Protein AF-A0A4R4RN00-F1 (afdb_monomer)

Structure (mmCIF, N/CA/C/O backbone):
data_AF-A0A4R4RN00-F1
#
_entry.id   AF-A0A4R4RN00-F1
#
loop_
_atom_site.group_PDB
_atom_site.id
_atom_site.type_symbol
_atom_site.label_atom_id
_atom_site.label_alt_id
_atom_site.label_comp_id
_atom_site.label_asym_id
_atom_site.label_entity_id
_atom_site.label_seq_id
_atom_site.pdbx_PDB_ins_code
_atom_site.Cartn_x
_atom_site.Cartn_y
_atom_site.Cartn_z
_atom_site.occupancy
_atom_site.B_iso_or_equiv
_atom_site.auth_seq_id
_atom_site.auth_comp_id
_atom_site.auth_asym_id
_atom_site.auth_atom_id
_atom_site.pdbx_PDB_model_num
ATOM 1 N N . MET A 1 1 ? -9.197 -9.561 14.111 1.00 87.81 1 MET A N 1
ATOM 2 C CA . MET A 1 1 ? -10.165 -8.450 14.032 1.00 87.81 1 MET A CA 1
ATOM 3 C C . MET A 1 1 ? -10.873 -8.333 15.370 1.00 87.81 1 MET A C 1
ATOM 5 O O . MET A 1 1 ? -11.072 -9.362 16.019 1.00 87.81 1 MET A O 1
ATOM 9 N N . ARG A 1 2 ? -11.211 -7.112 15.790 1.00 91.81 2 ARG A N 1
ATOM 10 C CA . ARG A 1 2 ? -11.958 -6.809 17.023 1.00 91.81 2 ARG A CA 1
ATOM 11 C C . ARG A 1 2 ? -12.988 -5.715 16.763 1.00 91.81 2 ARG A C 1
ATOM 13 O O . ARG A 1 2 ? -12.758 -4.858 15.912 1.00 91.81 2 ARG A O 1
ATOM 20 N N . GLY A 1 3 ? -14.088 -5.747 17.511 1.00 91.56 3 GLY A N 1
ATOM 21 C CA . GLY A 1 3 ? -15.097 -4.689 17.497 1.00 91.56 3 GLY A CA 1
ATOM 22 C C . GLY A 1 3 ? -14.675 -3.471 18.324 1.00 91.56 3 GLY A C 1
ATOM 23 O O . GLY A 1 3 ? -13.819 -3.564 19.207 1.00 91.56 3 GLY A O 1
ATOM 24 N N . LEU A 1 4 ? -15.284 -2.313 18.050 1.00 94.00 4 LEU A N 1
ATOM 25 C CA . LEU A 1 4 ? -15.031 -1.068 18.795 1.00 94.00 4 LEU A CA 1
ATOM 26 C C . LEU A 1 4 ? -15.446 -1.146 20.277 1.00 94.00 4 LEU A C 1
ATOM 28 O O . LEU A 1 4 ? -14.953 -0.375 21.100 1.00 94.00 4 LEU A O 1
ATOM 32 N N . ASP A 1 5 ? -16.319 -2.087 20.635 1.00 93.69 5 ASP A N 1
ATOM 33 C CA . ASP A 1 5 ? -16.713 -2.399 22.013 1.00 93.69 5 ASP A CA 1
ATOM 34 C C . ASP A 1 5 ? -15.572 -3.011 22.845 1.00 93.69 5 ASP A C 1
ATOM 36 O O . ASP A 1 5 ? -15.642 -3.045 24.073 1.00 93.69 5 ASP A O 1
ATOM 40 N N . GLU A 1 6 ? -14.494 -3.459 22.199 1.00 95.75 6 GLU A N 1
ATOM 41 C CA . GLU A 1 6 ? -13.323 -4.026 22.865 1.00 95.75 6 GLU A CA 1
ATOM 42 C C . GLU A 1 6 ? -12.190 -3.015 23.112 1.00 95.75 6 GLU A C 1
ATOM 44 O O . GLU A 1 6 ? -11.174 -3.398 23.696 1.00 95.75 6 GLU A O 1
ATOM 49 N N . LEU A 1 7 ? -12.340 -1.747 22.702 1.00 95.12 7 LEU A N 1
ATOM 50 C CA . LEU A 1 7 ? -11.278 -0.731 22.792 1.00 95.12 7 LEU A CA 1
ATOM 51 C C . LEU A 1 7 ? -10.718 -0.559 24.211 1.00 95.12 7 LEU A C 1
ATOM 53 O O . LEU A 1 7 ? -9.507 -0.411 24.367 1.00 95.12 7 LEU A O 1
ATOM 57 N N . ASP A 1 8 ? -11.565 -0.675 25.235 1.00 93.94 8 ASP A N 1
ATOM 58 C CA . ASP A 1 8 ? -11.188 -0.506 26.647 1.00 93.94 8 ASP A CA 1
ATOM 59 C C . ASP A 1 8 ? -10.304 -1.656 27.182 1.00 93.94 8 ASP A C 1
ATOM 61 O O . ASP A 1 8 ? -9.822 -1.611 28.314 1.00 93.94 8 ASP A O 1
ATOM 65 N N . ARG A 1 9 ? -10.072 -2.712 26.384 1.00 94.75 9 ARG A N 1
ATOM 66 C CA . ARG A 1 9 ? -9.134 -3.803 26.721 1.00 94.75 9 ARG A CA 1
ATOM 67 C C . ARG A 1 9 ? -7.671 -3.416 26.523 1.00 94.75 9 ARG A C 1
ATOM 69 O O . ARG A 1 9 ? -6.792 -4.154 26.968 1.00 94.75 9 ARG A O 1
ATOM 76 N N . VAL A 1 10 ? -7.409 -2.330 25.805 1.00 97.31 10 VAL A N 1
ATOM 77 C CA . VAL A 1 10 ? -6.064 -1.815 25.556 1.00 97.31 10 VAL A CA 1
ATOM 78 C C . VAL A 1 10 ? -5.834 -0.639 26.497 1.00 97.31 10 VAL A C 1
ATOM 80 O O . VAL A 1 10 ? -6.648 0.275 26.573 1.00 97.31 10 VAL A O 1
ATOM 83 N N . ASP A 1 11 ? -4.721 -0.667 27.225 1.00 97.56 11 ASP A N 1
ATOM 84 C CA . ASP A 1 11 ? -4.296 0.462 28.054 1.00 97.56 11 ASP A CA 1
ATOM 85 C C . ASP A 1 11 ? -3.602 1.505 27.167 1.00 97.56 11 ASP A C 1
ATOM 87 O O . ASP A 1 11 ? -2.374 1.551 27.071 1.00 97.56 11 ASP A O 1
ATOM 91 N N . TRP A 1 12 ? -4.412 2.281 26.443 1.00 98.38 12 TRP A N 1
ATOM 92 C CA . TRP A 1 12 ? -3.955 3.241 25.435 1.00 98.38 12 TRP A CA 1
ATOM 93 C C . TRP A 1 12 ? -3.005 4.300 25.996 1.00 98.38 12 TRP A C 1
ATOM 95 O O . TRP A 1 12 ? -2.071 4.689 25.307 1.00 98.38 12 TRP A O 1
ATOM 105 N N . GLN A 1 13 ? -3.161 4.669 27.272 1.00 97.44 13 GLN A N 1
ATOM 106 C CA . GLN A 1 13 ? -2.292 5.641 27.947 1.00 97.44 13 GLN A CA 1
ATOM 107 C C . GLN A 1 13 ? -0.858 5.155 28.171 1.00 97.44 13 GLN A C 1
ATOM 109 O O . GLN A 1 13 ? 0.019 5.920 28.571 1.00 97.44 13 GLN A O 1
ATOM 114 N N . ARG A 1 14 ? -0.610 3.859 27.963 1.00 97.75 14 ARG A N 1
ATOM 115 C CA . ARG A 1 14 ? 0.729 3.263 28.009 1.00 97.75 14 ARG A CA 1
ATOM 116 C C . ARG A 1 14 ? 1.362 3.105 26.630 1.00 97.75 14 ARG A C 1
ATOM 118 O O . ARG A 1 14 ? 2.473 2.580 26.557 1.00 97.75 14 ARG A O 1
ATOM 125 N N . LEU A 1 15 ? 0.640 3.465 25.575 1.00 98.44 15 LEU A N 1
ATOM 126 C CA . LEU A 1 15 ? 1.111 3.447 24.201 1.00 98.44 15 LEU A CA 1
ATOM 127 C C . LEU A 1 15 ? 1.371 4.881 23.752 1.00 98.44 15 LEU A C 1
ATOM 129 O O . LEU A 1 15 ? 0.764 5.821 24.256 1.00 98.44 15 LEU A O 1
ATOM 133 N N . ASP A 1 16 ? 2.248 5.014 22.771 1.00 98.19 16 ASP A N 1
ATOM 134 C CA . ASP A 1 16 ? 2.625 6.289 22.181 1.00 98.19 16 ASP A CA 1
ATOM 135 C C . ASP A 1 16 ? 2.166 6.345 20.721 1.00 98.19 16 ASP A C 1
ATOM 137 O O . ASP A 1 16 ? 2.106 5.324 20.023 1.00 98.19 16 ASP A O 1
ATOM 141 N N . HIS A 1 17 ? 1.892 7.558 20.257 1.00 97.75 17 HIS A N 1
ATOM 142 C CA . HIS A 1 17 ? 1.767 7.929 18.853 1.00 97.75 17 HIS A CA 1
ATOM 143 C C . HIS A 1 17 ? 2.613 9.190 18.580 1.00 97.75 17 HIS A C 1
ATOM 145 O O . HIS A 1 17 ? 3.358 9.660 19.440 1.00 97.75 17 HIS A O 1
ATOM 151 N N . ALA A 1 18 ? 2.504 9.784 17.389 1.00 97.50 18 ALA A N 1
ATOM 152 C CA . ALA A 1 18 ? 3.355 10.900 16.960 1.00 97.50 18 ALA A CA 1
ATOM 153 C C . ALA A 1 18 ? 3.371 12.158 17.855 1.00 97.50 18 ALA A C 1
ATOM 155 O O . ALA A 1 18 ? 4.302 12.959 17.754 1.00 97.50 18 ALA A O 1
ATOM 156 N N . TYR A 1 19 ? 2.359 12.357 18.703 1.00 97.31 19 TYR A N 1
ATOM 157 C CA . TYR A 1 19 ? 2.180 13.577 19.495 1.00 97.31 19 TYR A CA 1
ATOM 158 C C . TYR A 1 19 ? 2.148 13.325 21.009 1.00 97.31 19 TYR A C 1
ATOM 160 O O . TYR A 1 19 ? 1.925 14.269 21.766 1.00 97.31 19 TYR A O 1
ATOM 168 N N . GLY A 1 20 ? 2.425 12.097 21.461 1.00 96.69 20 GLY A N 1
ATOM 169 C CA . GLY A 1 20 ? 2.438 11.735 22.878 1.00 96.69 20 GLY A CA 1
ATOM 170 C C . GLY A 1 20 ? 1.721 10.418 23.153 1.00 96.69 20 GLY A C 1
ATOM 171 O O . GLY A 1 20 ? 1.792 9.498 22.341 1.00 96.69 20 GLY A O 1
ATOM 172 N N . ASP A 1 21 ? 1.056 10.347 24.307 1.00 97.50 21 ASP A N 1
ATOM 173 C CA . ASP A 1 21 ? 0.281 9.177 24.729 1.00 97.50 21 ASP A CA 1
ATOM 174 C C . ASP A 1 21 ? -0.968 8.986 23.858 1.00 97.50 21 ASP A C 1
ATOM 176 O O . ASP A 1 21 ? -1.563 9.963 23.412 1.00 97.50 21 ASP A O 1
ATOM 180 N N . ALA A 1 22 ? -1.373 7.733 23.649 1.00 98.25 22 ALA A N 1
ATOM 181 C CA . ALA A 1 22 ? -2.435 7.365 22.719 1.00 98.25 22 ALA A CA 1
ATOM 182 C C . ALA A 1 22 ? -3.856 7.281 23.295 1.00 98.25 22 ALA A C 1
ATOM 184 O O . ALA A 1 22 ? -4.721 6.616 22.719 1.00 98.25 22 ALA A O 1
ATOM 185 N N . GLY A 1 23 ? -4.122 7.927 24.427 1.00 97.75 23 GLY A N 1
ATOM 186 C CA . GLY A 1 23 ? -5.419 7.929 25.101 1.00 97.75 23 GLY A CA 1
ATOM 187 C C . GLY A 1 23 ? -6.578 8.521 24.287 1.00 97.75 23 GLY A C 1
ATOM 188 O O . GLY A 1 23 ? -7.732 8.248 24.613 1.00 97.75 23 GLY A O 1
ATOM 189 N N . ASP A 1 24 ? -6.290 9.286 23.236 1.00 97.38 24 ASP A N 1
ATOM 190 C CA . ASP A 1 24 ? -7.242 9.875 22.286 1.00 97.38 24 ASP A CA 1
ATOM 191 C C . ASP A 1 24 ? -7.601 8.947 21.103 1.00 97.38 24 ASP A C 1
ATOM 193 O O . ASP A 1 24 ? -8.691 9.053 20.533 1.00 97.38 24 ASP A O 1
ATOM 197 N N . VAL A 1 25 ? -6.743 7.974 20.771 1.00 98.00 25 VAL A N 1
ATOM 198 C CA . VAL A 1 25 ? -6.930 7.029 19.653 1.00 98.00 25 VAL A CA 1
ATOM 199 C C . VAL A 1 25 ? -8.285 6.300 19.675 1.00 98.00 25 VAL A C 1
ATOM 201 O O . VAL A 1 25 ? -8.889 6.162 18.607 1.00 98.00 25 VAL A O 1
ATOM 204 N N . PRO A 1 26 ? -8.827 5.842 20.824 1.00 97.94 26 PRO A N 1
ATOM 205 C CA . PRO A 1 26 ? -10.155 5.228 20.868 1.00 97.94 26 PRO A CA 1
ATOM 206 C C . PRO A 1 26 ? -11.273 6.118 20.317 1.00 97.94 26 PRO A C 1
ATOM 208 O O . PRO A 1 26 ? -12.170 5.621 19.633 1.00 97.94 26 PRO A O 1
ATOM 211 N N . ASP A 1 27 ? -11.232 7.419 20.600 1.00 96.69 27 ASP A N 1
ATOM 212 C CA . ASP A 1 27 ? -12.265 8.361 20.167 1.00 96.69 27 ASP A CA 1
ATOM 213 C C . ASP A 1 27 ? -12.113 8.714 18.685 1.00 96.69 27 ASP A C 1
ATOM 215 O O . ASP A 1 27 ? -13.117 8.796 17.969 1.00 96.69 27 ASP A O 1
ATOM 219 N N . LEU A 1 28 ? -10.872 8.790 18.196 1.00 96.88 28 LEU A N 1
ATOM 220 C CA . LEU A 1 28 ? -10.579 8.899 16.767 1.00 96.88 28 LEU A CA 1
ATOM 221 C C . LEU A 1 28 ? -11.092 7.674 15.992 1.00 96.88 28 LEU A C 1
ATOM 223 O O . LEU A 1 28 ? -11.771 7.826 14.978 1.00 96.88 28 LEU A O 1
ATOM 227 N N . LEU A 1 29 ? -10.865 6.454 16.499 1.00 96.75 29 LEU A N 1
ATOM 228 C CA . LEU A 1 29 ? -11.365 5.216 15.882 1.00 96.75 29 LEU A CA 1
ATOM 229 C C . LEU A 1 29 ? -12.899 5.166 15.822 1.00 96.75 29 LEU A C 1
ATOM 231 O O . LEU A 1 29 ? -13.463 4.706 14.830 1.00 96.75 29 LEU A O 1
ATOM 235 N N . ARG A 1 30 ? -13.590 5.654 16.859 1.00 95.38 30 ARG A N 1
ATOM 236 C CA . ARG A 1 30 ? -15.063 5.760 16.868 1.00 95.38 30 ARG A CA 1
ATOM 237 C C . ARG A 1 30 ? -15.583 6.816 15.889 1.00 95.38 30 ARG A C 1
ATOM 239 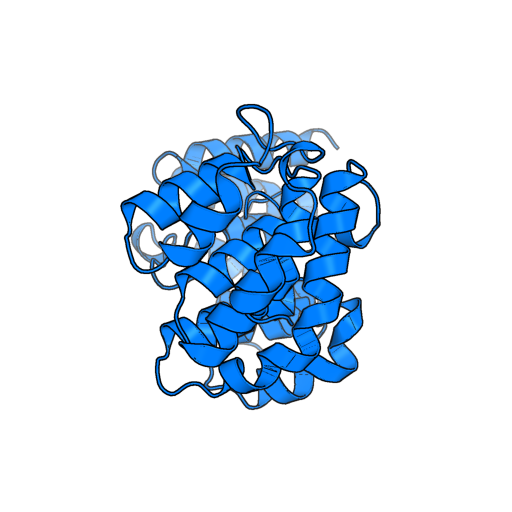O O . ARG A 1 30 ? -16.713 6.702 15.414 1.00 95.38 30 ARG A O 1
ATOM 246 N N . SER A 1 31 ? -14.761 7.813 15.575 1.00 94.75 31 SER A N 1
ATOM 247 C CA . SER A 1 31 ? -15.117 8.957 14.732 1.00 94.75 31 SER A CA 1
ATOM 248 C C . SER A 1 31 ? -14.640 8.821 13.285 1.00 94.75 31 SER A C 1
ATOM 250 O O . SER A 1 31 ? -14.762 9.768 12.527 1.00 94.75 31 SER A O 1
ATOM 252 N N . LEU A 1 32 ? -14.171 7.641 12.860 1.00 90.44 32 LEU A N 1
ATOM 253 C CA . LEU A 1 32 ? -13.600 7.387 11.524 1.00 90.44 32 LEU A CA 1
ATOM 254 C C . LEU A 1 32 ? -14.515 7.670 10.314 1.00 90.44 32 LEU A C 1
ATOM 256 O O . LEU A 1 32 ? -14.056 7.613 9.178 1.00 90.44 32 LEU A O 1
ATOM 260 N N . HIS A 1 33 ? -15.793 7.963 10.545 1.00 85.56 33 HIS A N 1
ATOM 261 C CA . HIS A 1 33 ? -16.724 8.437 9.520 1.00 85.56 33 HIS A CA 1
ATOM 262 C C . HIS A 1 33 ? -16.547 9.934 9.195 1.00 85.56 33 HIS A C 1
ATOM 264 O O . HIS A 1 33 ? -17.086 10.408 8.197 1.00 85.56 33 HIS A O 1
ATOM 270 N N . ASP A 1 34 ? -15.833 10.677 10.044 1.00 89.81 34 ASP A N 1
ATOM 271 C CA . ASP A 1 34 ? -15.468 12.079 9.862 1.00 89.81 34 ASP A CA 1
ATOM 272 C C . ASP A 1 34 ? -14.095 12.176 9.170 1.00 89.81 34 ASP A C 1
ATOM 274 O O . ASP A 1 34 ? -13.121 11.552 9.600 1.00 89.81 34 ASP A O 1
ATOM 278 N N . GLU A 1 35 ? -14.012 12.953 8.086 1.00 88.31 35 GLU A N 1
ATOM 279 C CA . GLU A 1 35 ? -12.772 13.144 7.323 1.00 88.31 35 GLU A CA 1
ATOM 280 C C . GLU A 1 35 ? -11.655 13.774 8.169 1.00 88.31 35 GLU A C 1
ATOM 282 O O . GLU A 1 35 ? -10.490 13.389 8.022 1.00 88.31 35 GLU A O 1
ATOM 287 N N . ASP A 1 36 ? -11.995 14.684 9.088 1.00 91.94 36 ASP A N 1
ATOM 288 C CA . ASP A 1 36 ? -11.016 15.317 9.974 1.00 91.94 36 ASP A CA 1
ATOM 289 C C . ASP A 1 36 ? -10.428 14.280 10.944 1.00 91.94 36 ASP A C 1
ATOM 291 O O . ASP A 1 36 ? -9.209 14.219 11.131 1.00 91.94 36 ASP A O 1
ATOM 295 N N . ALA A 1 37 ? -11.270 13.384 11.477 1.00 93.56 37 ALA A N 1
ATOM 296 C CA . ALA A 1 37 ? -10.832 12.302 12.359 1.00 93.56 37 ALA A CA 1
ATOM 297 C C . ALA A 1 37 ? -9.953 11.273 11.630 1.00 93.56 37 ALA A C 1
ATOM 299 O O . ALA A 1 37 ? -8.987 10.767 12.205 1.00 93.56 37 ALA A O 1
ATOM 300 N N . VAL A 1 38 ? -10.239 10.978 10.354 1.00 93.38 38 VAL A N 1
ATOM 301 C CA . VAL A 1 38 ? -9.362 10.142 9.514 1.00 93.38 38 VAL A CA 1
ATOM 302 C C . VAL A 1 38 ? -7.981 10.785 9.392 1.00 93.38 38 VAL A C 1
ATOM 304 O O . VAL A 1 38 ? -6.971 10.108 9.598 1.00 93.38 38 VAL A O 1
ATOM 307 N N . GLY A 1 39 ? -7.927 12.079 9.068 1.00 93.25 39 GLY A N 1
ATOM 308 C CA . GLY A 1 39 ? -6.672 12.814 8.922 1.00 93.25 39 GLY A CA 1
ATOM 309 C C . GLY A 1 39 ? -5.853 12.844 10.213 1.00 93.25 39 GLY A C 1
ATOM 310 O O . GLY A 1 39 ? -4.651 12.571 10.187 1.00 93.25 39 GLY A O 1
ATOM 311 N N . GLU A 1 40 ? -6.505 13.114 11.343 1.00 96.31 40 GLU A N 1
ATOM 312 C CA . GLU A 1 40 ? -5.878 13.131 12.667 1.00 96.31 40 GLU A CA 1
ATOM 313 C C . GLU A 1 40 ? -5.357 11.747 13.071 1.00 96.31 40 GLU A C 1
ATOM 315 O O . GLU A 1 40 ? -4.205 11.620 13.490 1.00 96.31 40 GLU A O 1
ATOM 320 N N . LEU A 1 41 ? -6.141 10.689 12.848 1.00 96.94 41 LEU A N 1
ATOM 321 C CA . LEU A 1 41 ? -5.726 9.324 13.162 1.00 96.94 41 LEU A CA 1
ATOM 322 C C . LEU A 1 41 ? -4.532 8.870 12.314 1.00 96.94 41 LEU A C 1
ATOM 324 O O . LEU A 1 41 ? -3.607 8.246 12.838 1.00 96.94 41 LEU A O 1
ATOM 328 N N . VAL A 1 42 ? -4.527 9.192 11.016 1.00 94.75 42 VAL A N 1
ATOM 329 C CA . VAL A 1 42 ? -3.375 8.935 10.137 1.00 94.75 42 VAL A CA 1
ATOM 330 C C . VAL A 1 42 ? -2.149 9.673 10.670 1.00 94.75 42 VAL A C 1
ATOM 332 O O . VAL A 1 42 ? -1.093 9.064 10.833 1.00 94.75 42 VAL A O 1
ATOM 335 N N . ALA A 1 43 ? -2.288 10.962 10.991 1.00 95.44 43 ALA A N 1
ATOM 336 C CA . ALA A 1 43 ? -1.189 11.782 11.483 1.00 95.44 43 ALA A CA 1
ATOM 337 C C . ALA A 1 43 ? -0.644 11.303 12.838 1.00 95.44 43 ALA A C 1
ATOM 339 O O . ALA A 1 43 ? 0.560 11.404 13.070 1.00 95.44 43 ALA A O 1
ATOM 340 N N . ALA A 1 44 ? -1.503 10.762 13.705 1.00 97.56 44 ALA A N 1
ATOM 341 C CA . ALA A 1 44 ? -1.116 10.180 14.981 1.00 97.56 44 ALA A CA 1
ATOM 342 C C . ALA A 1 44 ? -0.389 8.837 14.790 1.00 97.56 44 ALA A C 1
ATOM 344 O O . ALA A 1 44 ? 0.734 8.670 15.270 1.00 97.56 44 ALA A O 1
ATOM 345 N N . LEU A 1 45 ? -1.004 7.885 14.079 1.00 97.69 45 LEU A N 1
ATOM 346 C CA . LEU A 1 45 ? -0.532 6.497 14.004 1.00 97.69 45 LEU A CA 1
ATOM 347 C C . LEU A 1 45 ? 0.531 6.241 12.927 1.00 97.69 45 LEU A C 1
ATOM 349 O O . LEU A 1 45 ? 1.210 5.214 12.988 1.00 97.69 45 LEU A O 1
ATOM 353 N N . CYS A 1 46 ? 0.666 7.117 11.933 1.00 96.19 46 CYS A N 1
ATOM 354 C CA . CYS A 1 46 ? 1.654 6.995 10.865 1.00 96.19 46 CYS A CA 1
ATOM 355 C C . CYS A 1 46 ? 2.156 8.375 10.416 1.00 96.19 46 CYS A C 1
ATOM 357 O O . CYS A 1 46 ? 1.746 8.910 9.384 1.00 96.19 46 CYS A O 1
ATOM 359 N N . HIS A 1 47 ? 3.062 8.969 11.191 1.00 93.69 47 HIS A N 1
ATOM 360 C CA . HIS A 1 47 ? 3.571 10.308 10.904 1.00 93.69 47 HIS A CA 1
ATOM 361 C C . HIS A 1 47 ? 4.816 10.255 10.021 1.00 93.69 47 HIS A C 1
ATOM 363 O O . HIS A 1 47 ? 5.875 9.838 10.488 1.00 93.69 47 HIS A O 1
ATOM 369 N N . GLN A 1 48 ? 4.706 10.709 8.767 1.00 90.06 48 GLN A N 1
ATOM 370 C CA . GLN A 1 48 ? 5.824 10.715 7.802 1.00 90.06 48 GLN A CA 1
ATOM 371 C C . GLN A 1 48 ? 6.469 9.326 7.691 1.00 90.06 48 GLN A C 1
ATOM 373 O O . GLN A 1 48 ? 7.670 9.141 7.901 1.00 90.06 48 GLN A O 1
ATOM 378 N N . GLY A 1 49 ? 5.608 8.326 7.517 1.00 90.31 49 GLY A N 1
ATOM 379 C CA . GLY A 1 49 ? 5.984 6.928 7.476 1.00 90.31 49 GLY A CA 1
ATOM 380 C C . GLY A 1 49 ? 6.447 6.325 8.798 1.00 90.31 49 GLY A C 1
ATOM 381 O O . GLY A 1 49 ? 6.708 5.133 8.798 1.00 90.31 49 GLY A O 1
ATOM 382 N N . VAL A 1 50 ? 6.554 7.056 9.917 1.00 93.50 50 VAL A N 1
ATOM 383 C CA . VAL A 1 50 ? 6.937 6.510 11.237 1.00 93.50 50 VAL A CA 1
ATOM 384 C C . VAL A 1 50 ? 5.730 5.888 11.934 1.00 93.50 50 VAL A C 1
ATOM 386 O O . VAL A 1 50 ? 4.657 6.477 11.972 1.00 93.50 50 VAL A O 1
ATOM 389 N N . ARG A 1 51 ? 5.920 4.683 12.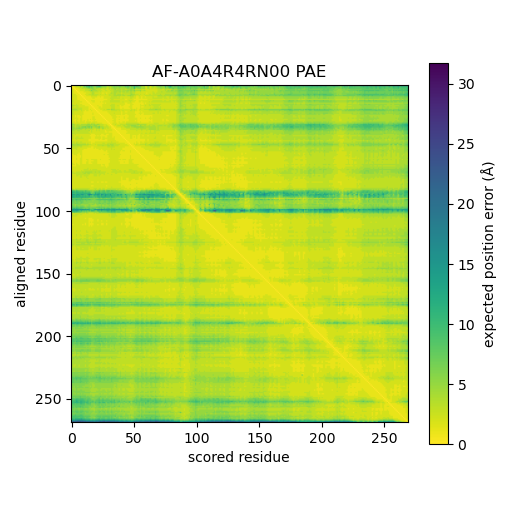480 1.00 96.31 51 ARG A N 1
ATOM 390 C CA . ARG A 1 51 ? 4.915 3.899 13.204 1.00 96.31 51 ARG A CA 1
ATOM 391 C C . ARG A 1 51 ? 5.305 3.888 14.677 1.00 96.31 51 ARG A C 1
ATOM 393 O O . ARG A 1 51 ? 6.481 4.043 14.996 1.00 96.31 51 ARG A O 1
ATOM 400 N N . PHE A 1 52 ? 4.322 3.693 15.538 1.00 97.44 52 PHE A N 1
ATOM 401 C CA . PHE A 1 52 ? 4.449 3.776 16.985 1.00 97.44 52 PHE A CA 1
ATOM 402 C C . PHE A 1 52 ? 3.767 2.575 17.646 1.00 97.44 52 PHE A C 1
ATOM 404 O O . PHE A 1 52 ? 3.029 1.823 17.002 1.00 97.44 52 PHE A O 1
ATOM 411 N N . SER A 1 53 ? 3.962 2.401 18.948 1.00 98.06 53 SER A N 1
ATOM 412 C CA . SER A 1 53 ? 3.332 1.308 19.695 1.00 98.06 53 SER A CA 1
ATOM 413 C C . SER A 1 53 ? 1.794 1.296 19.584 1.00 98.06 53 SER A C 1
ATOM 415 O O . SER A 1 53 ? 1.193 0.218 19.512 1.00 98.06 53 SER A O 1
ATOM 417 N N . ALA A 1 54 ? 1.143 2.462 19.463 1.00 98.44 54 ALA A N 1
ATOM 418 C CA . ALA A 1 54 ? -0.296 2.557 19.205 1.00 98.44 54 ALA A CA 1
ATOM 419 C C . ALA A 1 54 ? -0.711 2.063 17.804 1.00 98.44 54 ALA A C 1
ATOM 421 O O . ALA A 1 54 ? -1.827 1.564 17.637 1.00 98.44 54 ALA A O 1
ATOM 422 N N . SER A 1 55 ? 0.179 2.134 16.807 1.00 98.44 55 SER A N 1
ATOM 423 C CA . SER A 1 55 ? -0.086 1.705 15.426 1.00 98.44 55 SER A CA 1
ATOM 424 C C . SER A 1 55 ? -0.485 0.233 15.380 1.00 98.44 55 SER A C 1
ATOM 426 O O . SER A 1 55 ? -1.551 -0.108 14.875 1.00 98.44 55 SER A O 1
ATOM 428 N N . ALA A 1 56 ? 0.324 -0.647 15.976 1.00 98.31 56 ALA A N 1
ATOM 429 C CA . ALA A 1 56 ? 0.030 -2.078 16.030 1.00 98.31 56 ALA A CA 1
ATOM 430 C C . ALA A 1 56 ? -1.254 -2.382 16.824 1.00 98.31 56 ALA A C 1
ATOM 432 O O . ALA A 1 56 ? -2.013 -3.281 16.456 1.00 98.31 56 ALA A O 1
ATOM 433 N N . ALA A 1 57 ? -1.518 -1.626 17.894 1.00 98.50 57 ALA A N 1
ATOM 434 C CA . ALA A 1 57 ? -2.700 -1.809 18.733 1.00 98.50 57 ALA A CA 1
ATOM 435 C C . ALA A 1 57 ? -4.014 -1.429 18.025 1.00 98.50 57 ALA A C 1
ATOM 437 O O . ALA A 1 57 ? -5.047 -2.045 18.297 1.00 98.50 57 ALA A O 1
ATOM 438 N N . ALA A 1 58 ? -3.984 -0.461 17.103 1.00 98.56 58 ALA A N 1
ATOM 439 C CA . ALA A 1 58 ? -5.157 -0.012 16.350 1.00 98.56 58 ALA A CA 1
ATOM 440 C C . ALA A 1 58 ? -5.589 -0.988 15.240 1.00 98.56 58 ALA A C 1
ATOM 442 O O . ALA A 1 58 ? -6.768 -1.041 14.881 1.00 98.56 58 ALA A O 1
ATOM 443 N N . VAL A 1 59 ? -4.660 -1.794 14.716 1.00 98.75 59 VAL A N 1
ATOM 444 C CA . VAL A 1 59 ? -4.881 -2.659 13.545 1.00 98.75 59 VAL A CA 1
ATOM 445 C C . VAL A 1 59 ? -6.108 -3.578 13.656 1.00 98.75 59 VAL A C 1
ATOM 447 O O . VAL A 1 59 ? -6.907 -3.582 12.717 1.00 98.75 59 VAL A O 1
ATOM 450 N N . PRO A 1 60 ? -6.328 -4.340 14.750 1.00 98.50 60 PRO A N 1
ATOM 451 C CA . PRO A 1 60 ? -7.465 -5.257 14.814 1.00 98.50 60 PRO A CA 1
ATOM 452 C C . PRO A 1 60 ? -8.822 -4.550 14.720 1.00 98.50 60 PRO A C 1
ATOM 454 O O . PRO A 1 60 ? -9.774 -5.155 14.224 1.00 98.50 60 PRO A O 1
ATOM 457 N N . TYR A 1 61 ? -8.900 -3.299 15.187 1.00 98.44 61 TYR A N 1
ATOM 458 C CA . TYR A 1 61 ? -10.105 -2.468 15.143 1.00 98.44 61 TYR A CA 1
ATOM 459 C C . TYR A 1 61 ? -10.310 -1.873 13.752 1.00 98.44 61 TYR A C 1
ATOM 461 O O . TYR A 1 61 ? -11.399 -1.989 13.204 1.00 98.44 61 TYR A O 1
ATOM 469 N N . LEU A 1 62 ? -9.253 -1.338 13.131 1.00 98.25 62 LEU A N 1
ATOM 470 C CA . LEU A 1 62 ? -9.299 -0.864 11.743 1.00 98.25 62 LEU A CA 1
ATOM 471 C C . LEU A 1 62 ? -9.716 -1.975 10.772 1.00 98.25 62 LEU A C 1
ATOM 473 O O . LEU A 1 62 ? -10.530 -1.740 9.885 1.00 98.25 62 LEU A O 1
ATOM 477 N N . ALA A 1 63 ? -9.209 -3.196 10.969 1.00 98.50 63 ALA A N 1
ATOM 478 C CA . ALA A 1 63 ? -9.617 -4.361 10.189 1.00 98.50 63 ALA A CA 1
ATOM 479 C C . ALA A 1 63 ? -11.090 -4.735 10.413 1.00 98.50 63 ALA A C 1
ATOM 481 O O . ALA A 1 63 ? -11.764 -5.115 9.458 1.00 98.50 63 ALA A O 1
ATOM 482 N N . GLY A 1 64 ? -11.590 -4.611 11.648 1.00 97.88 64 GLY A N 1
ATOM 483 C CA . GLY A 1 64 ? -13.011 -4.790 11.961 1.00 97.88 64 GLY A CA 1
ATOM 484 C C . GLY A 1 64 ? -13.885 -3.771 11.229 1.00 97.88 64 GLY A C 1
ATOM 485 O O . GLY A 1 64 ? -14.778 -4.161 10.484 1.00 97.88 64 GLY A O 1
ATOM 486 N N . ILE A 1 65 ? -13.555 -2.481 11.344 1.00 96.94 65 ILE A N 1
ATOM 487 C CA . ILE A 1 65 ? -14.277 -1.391 10.670 1.00 96.94 65 ILE A CA 1
ATOM 488 C C . ILE A 1 65 ? -14.261 -1.591 9.151 1.00 96.94 65 ILE A C 1
ATOM 490 O O . ILE A 1 65 ? -15.311 -1.546 8.524 1.00 96.94 65 ILE A O 1
ATOM 494 N N . ALA A 1 66 ? -13.093 -1.871 8.562 1.00 97.06 66 ALA A N 1
ATOM 495 C CA . ALA A 1 66 ? -12.957 -2.109 7.126 1.00 97.06 66 ALA A CA 1
ATOM 496 C C . ALA A 1 66 ? -13.881 -3.228 6.624 1.00 97.06 66 ALA A C 1
ATOM 498 O O . ALA A 1 66 ? -14.455 -3.119 5.541 1.00 97.06 66 ALA A O 1
ATOM 499 N N . LEU A 1 67 ? -14.009 -4.312 7.395 1.00 96.50 67 LEU A N 1
ATOM 500 C CA . LEU A 1 67 ? -14.856 -5.440 7.030 1.00 96.50 67 LEU A CA 1
ATOM 501 C C . LEU A 1 67 ? -16.346 -5.117 7.194 1.00 96.50 67 LEU A C 1
ATOM 503 O O . LEU A 1 67 ? -17.145 -5.520 6.349 1.00 96.50 67 LEU A O 1
ATOM 507 N N . ASP A 1 68 ? -16.703 -4.394 8.255 1.00 96.12 68 ASP A N 1
ATOM 508 C CA . ASP A 1 68 ? -18.089 -4.054 8.575 1.00 96.12 68 ASP A CA 1
ATOM 509 C C . ASP A 1 68 ? -18.658 -2.984 7.632 1.00 96.12 68 ASP A C 1
ATOM 511 O O . ASP A 1 68 ? -19.820 -3.074 7.226 1.00 96.12 68 ASP A O 1
ATOM 515 N N . THR A 1 69 ? -17.856 -1.978 7.269 1.00 95.31 69 THR A N 1
ATOM 516 C CA . THR A 1 69 ? -18.308 -0.839 6.454 1.00 95.31 69 THR A CA 1
ATOM 517 C C . THR A 1 69 ? -17.966 -0.984 4.975 1.00 95.31 69 THR A C 1
ATOM 519 O O . THR A 1 69 ? -18.667 -0.433 4.127 1.00 95.31 69 THR A O 1
ATOM 522 N N . GLY A 1 70 ? -16.900 -1.720 4.641 1.00 95.38 70 GLY A N 1
ATOM 523 C CA . GLY A 1 70 ? -16.360 -1.773 3.282 1.00 95.38 70 GLY A CA 1
ATOM 524 C C . GLY A 1 70 ? -15.741 -0.449 2.823 1.00 95.38 70 GLY A C 1
ATOM 525 O O . GLY A 1 70 ? -15.554 -0.249 1.623 1.00 95.38 70 GLY A O 1
ATOM 526 N N . GLU A 1 71 ? -15.445 0.476 3.738 1.00 95.31 71 GLU A N 1
ATOM 527 C CA . GLU A 1 71 ? -14.928 1.801 3.398 1.00 95.31 71 GLU A CA 1
ATOM 528 C C . GLU A 1 71 ? -13.417 1.799 3.122 1.00 95.31 71 GLU A C 1
ATOM 530 O O . GLU A 1 71 ? -12.636 1.016 3.666 1.00 95.31 71 GLU A O 1
ATOM 535 N N . VAL A 1 72 ? -12.993 2.731 2.266 1.00 95.69 72 VAL A N 1
ATOM 536 C CA . VAL A 1 72 ? -11.596 2.888 1.841 1.00 95.69 72 VAL A CA 1
ATOM 537 C C . VAL A 1 72 ? -10.668 3.415 2.949 1.00 95.69 72 VAL A C 1
ATOM 539 O O . VAL A 1 72 ? -9.564 2.879 3.052 1.00 95.69 72 VAL A O 1
ATOM 542 N N . PRO A 1 73 ? -11.030 4.416 3.783 1.00 95.31 73 PRO A N 1
ATOM 543 C CA . PRO A 1 73 ? -10.088 4.994 4.745 1.00 95.31 73 PRO A CA 1
ATOM 544 C C . PRO A 1 73 ? -9.495 3.991 5.751 1.00 95.31 73 PRO A C 1
ATOM 546 O O . PRO A 1 73 ? -8.270 3.980 5.891 1.00 95.31 73 PRO A O 1
ATOM 549 N N . PRO A 1 74 ? -10.273 3.082 6.378 1.00 96.69 74 PRO A N 1
ATOM 550 C CA . PRO A 1 74 ? -9.705 2.048 7.246 1.00 96.69 74 PRO A CA 1
ATOM 551 C C . PRO A 1 74 ? -8.729 1.113 6.512 1.00 96.69 74 PRO A C 1
ATOM 553 O O . PRO A 1 74 ? -7.671 0.783 7.047 1.00 96.69 74 PRO A O 1
ATOM 556 N N . LEU A 1 75 ? -9.039 0.721 5.267 1.00 96.88 75 LEU A N 1
ATOM 557 C CA . LEU A 1 75 ? -8.157 -0.118 4.445 1.00 96.88 75 LEU A CA 1
ATOM 558 C C . LEU A 1 75 ? -6.861 0.596 4.048 1.00 96.88 75 LEU A C 1
ATOM 560 O O . LEU A 1 75 ? -5.787 -0.004 4.102 1.00 96.88 75 LEU A O 1
ATOM 564 N N . MET A 1 76 ? -6.957 1.867 3.654 1.00 95.75 76 MET A N 1
ATOM 565 C CA . MET A 1 76 ? -5.793 2.693 3.329 1.00 95.75 76 MET A CA 1
ATOM 566 C C . MET A 1 76 ? -4.890 2.861 4.549 1.00 95.75 76 MET A C 1
ATOM 568 O O . MET A 1 76 ? -3.683 2.648 4.447 1.00 95.75 76 MET A O 1
ATOM 572 N N . LEU A 1 77 ? -5.473 3.166 5.713 1.00 96.81 77 LEU A N 1
ATOM 573 C CA . LEU A 1 77 ? -4.718 3.311 6.951 1.00 96.81 77 LEU A CA 1
ATOM 574 C C . LEU A 1 77 ? -4.027 2.000 7.339 1.00 96.81 77 LEU A C 1
ATOM 576 O O . LEU A 1 77 ? -2.844 2.035 7.647 1.00 96.81 77 LEU A O 1
ATOM 580 N N . LEU A 1 78 ? -4.686 0.839 7.236 1.00 98.25 78 LEU A N 1
ATOM 581 C CA . LEU A 1 78 ? -4.020 -0.458 7.439 1.00 98.25 78 LEU A CA 1
ATOM 582 C C . LEU A 1 78 ? -2.779 -0.627 6.555 1.00 98.25 78 LEU A C 1
ATOM 584 O O . LEU A 1 78 ? -1.772 -1.160 7.014 1.00 98.25 78 LEU A O 1
ATOM 588 N N . GLY A 1 79 ? -2.829 -0.158 5.308 1.00 96.75 79 GLY A N 1
ATOM 589 C CA . GLY A 1 79 ? -1.662 -0.171 4.434 1.00 96.75 79 GLY A CA 1
ATOM 590 C C . GLY A 1 79 ? -0.555 0.751 4.934 1.00 96.75 79 GLY A C 1
ATOM 591 O O . GLY A 1 79 ? 0.575 0.293 5.066 1.00 96.75 79 GLY A O 1
ATOM 592 N N . PHE A 1 80 ? -0.870 1.989 5.321 1.00 96.00 80 PHE A N 1
ATOM 593 C CA . PHE A 1 80 ? 0.121 2.901 5.910 1.00 96.00 80 PHE A CA 1
ATOM 594 C C . PHE A 1 80 ? 0.724 2.364 7.213 1.00 96.00 80 PHE A C 1
ATOM 596 O O . PHE A 1 80 ? 1.925 2.472 7.435 1.00 96.00 80 PHE A O 1
ATOM 603 N N . LEU A 1 81 ? -0.063 1.694 8.058 1.00 97.19 81 LEU A N 1
ATOM 604 C CA . LEU A 1 81 ? 0.477 1.031 9.247 1.00 97.19 81 LEU A CA 1
ATOM 605 C C . LEU A 1 81 ? 1.405 -0.137 8.882 1.00 97.19 81 LEU A C 1
ATOM 607 O O . LEU A 1 81 ? 2.342 -0.421 9.624 1.00 97.19 81 LEU A O 1
ATOM 611 N N . ALA A 1 82 ? 1.174 -0.802 7.747 1.00 96.06 82 ALA A N 1
ATOM 612 C CA . ALA A 1 82 ? 2.023 -1.891 7.285 1.00 96.06 82 ALA A CA 1
ATOM 613 C C . ALA A 1 82 ? 3.345 -1.406 6.675 1.00 96.06 82 ALA A C 1
ATOM 615 O O . ALA A 1 82 ? 4.388 -1.972 6.992 1.00 96.06 82 ALA A O 1
ATOM 616 N N . ILE A 1 83 ? 3.309 -0.399 5.798 1.00 93.75 83 ILE A N 1
ATOM 617 C CA . ILE A 1 83 ? 4.469 -0.012 4.972 1.00 93.75 83 ILE A CA 1
ATOM 618 C C . ILE A 1 83 ? 5.037 1.375 5.294 1.00 93.75 83 ILE A C 1
ATOM 620 O O . ILE A 1 83 ? 6.058 1.758 4.735 1.00 93.75 83 ILE A O 1
ATOM 624 N N . GLY A 1 84 ? 4.395 2.133 6.186 1.00 91.94 84 GLY A N 1
ATOM 625 C CA . GLY A 1 84 ? 4.688 3.551 6.375 1.00 91.94 84 GLY A CA 1
ATOM 626 C C . GLY A 1 84 ? 4.189 4.382 5.193 1.00 91.94 84 GLY A C 1
ATOM 627 O O . GLY A 1 84 ? 3.046 4.240 4.757 1.00 91.94 84 GLY A O 1
ATOM 628 N N . ASP A 1 85 ? 5.056 5.249 4.673 1.00 84.69 85 ASP A N 1
ATOM 629 C CA . ASP A 1 85 ? 4.769 5.999 3.454 1.00 84.69 85 ASP A CA 1
ATOM 630 C C . ASP A 1 85 ? 4.826 5.055 2.242 1.00 84.69 85 ASP A C 1
ATOM 632 O O . ASP A 1 85 ? 5.784 4.301 2.063 1.00 84.69 85 ASP A O 1
ATOM 636 N N . ASP A 1 86 ? 3.811 5.113 1.377 1.00 78.06 86 ASP A N 1
ATOM 637 C CA . ASP A 1 86 ? 3.831 4.400 0.097 1.00 78.06 86 ASP A CA 1
ATOM 638 C C . ASP A 1 86 ? 4.767 5.138 -0.873 1.00 78.06 86 ASP A C 1
ATOM 640 O O . ASP A 1 86 ? 4.356 6.020 -1.631 1.00 78.06 86 ASP A O 1
ATOM 644 N N . ASP A 1 87 ? 6.065 4.854 -0.778 1.00 78.62 87 ASP A N 1
ATOM 645 C CA . ASP A 1 87 ? 7.098 5.486 -1.590 1.00 78.62 87 ASP A CA 1
ATOM 646 C C . ASP A 1 87 ? 8.070 4.474 -2.231 1.00 78.62 87 ASP A C 1
ATOM 648 O O . ASP A 1 87 ? 7.885 3.253 -2.216 1.00 78.62 87 ASP A O 1
ATOM 652 N N . ALA A 1 88 ? 9.128 4.989 -2.862 1.00 67.94 88 ALA A N 1
ATOM 653 C CA . ALA A 1 88 ? 10.116 4.157 -3.544 1.00 67.94 88 ALA A CA 1
ATOM 654 C C . ALA A 1 88 ? 10.941 3.259 -2.594 1.00 67.94 88 ALA A C 1
ATOM 656 O O . ALA A 1 88 ? 11.601 2.333 -3.070 1.00 67.94 88 ALA A O 1
ATOM 657 N N . TYR A 1 89 ? 10.945 3.500 -1.282 1.00 69.00 89 TYR A N 1
ATOM 658 C CA . TYR A 1 89 ? 11.574 2.602 -0.312 1.00 69.00 89 TYR A CA 1
ATOM 659 C C . TYR A 1 89 ? 10.669 1.415 0.027 1.00 69.00 89 TYR A C 1
ATOM 661 O O . TYR A 1 89 ? 11.187 0.321 0.247 1.00 69.00 89 TYR A O 1
ATOM 669 N N . ALA A 1 90 ? 9.346 1.602 -0.001 1.00 75.31 90 ALA A N 1
ATOM 670 C CA . ALA A 1 90 ? 8.374 0.534 0.220 1.00 75.31 90 ALA A CA 1
ATOM 671 C C . ALA A 1 90 ? 8.141 -0.335 -1.032 1.00 75.31 90 ALA A C 1
ATOM 673 O O . ALA A 1 90 ? 8.006 -1.554 -0.933 1.00 75.31 90 ALA A O 1
ATOM 674 N N . PHE A 1 91 ? 8.118 0.255 -2.232 1.00 87.62 91 PHE A N 1
ATOM 675 C CA . PHE A 1 91 ? 7.879 -0.489 -3.475 1.00 87.62 91 PHE A CA 1
ATOM 676 C C . PHE A 1 91 ? 9.177 -1.056 -4.088 1.00 87.62 91 PHE A C 1
ATOM 678 O O . PHE A 1 91 ? 10.176 -0.337 -4.192 1.00 87.62 91 PHE A O 1
ATOM 685 N N . PRO A 1 92 ? 9.187 -2.308 -4.598 1.00 86.31 92 PRO A N 1
ATOM 686 C CA . PRO A 1 92 ? 8.082 -3.281 -4.644 1.00 86.31 92 PRO A CA 1
ATOM 687 C C . PRO A 1 92 ? 7.963 -4.156 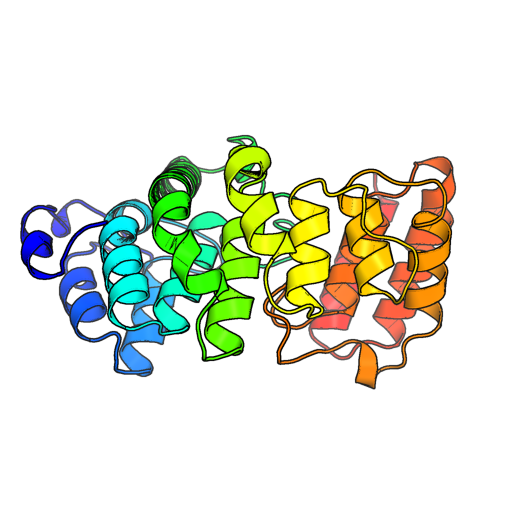-3.386 1.00 86.31 92 PRO A C 1
ATOM 689 O O . PRO A 1 92 ? 7.083 -5.008 -3.315 1.00 86.31 92 PRO A O 1
ATOM 692 N N . ARG A 1 93 ? 8.882 -4.030 -2.428 1.00 87.12 93 ARG A N 1
ATOM 693 C CA . ARG A 1 93 ? 8.909 -4.863 -1.227 1.00 87.12 93 ARG A CA 1
ATOM 694 C C . ARG A 1 93 ? 9.294 -4.002 -0.022 1.00 87.12 93 ARG A C 1
ATOM 696 O O . ARG A 1 93 ? 10.402 -3.465 -0.037 1.00 87.12 93 ARG A O 1
ATOM 703 N N . PRO A 1 94 ? 8.431 -3.911 1.003 1.00 86.50 94 PRO A N 1
ATOM 704 C CA . PRO A 1 94 ? 8.682 -3.053 2.148 1.00 86.50 94 PRO A CA 1
ATOM 705 C C . PRO A 1 94 ? 9.781 -3.652 3.043 1.00 86.50 94 PRO A C 1
ATOM 707 O O . PRO A 1 94 ? 9.822 -4.878 3.212 1.00 86.50 94 PRO A O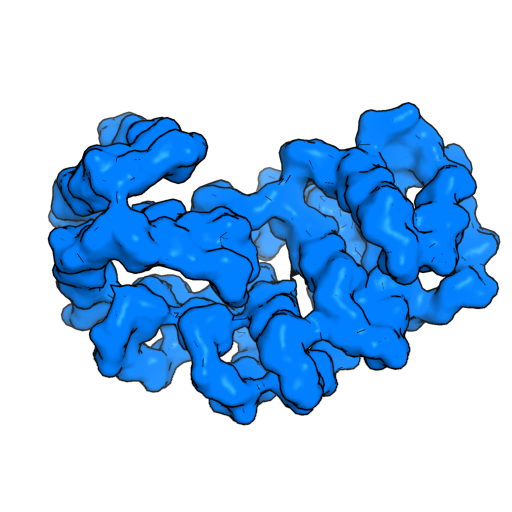 1
ATOM 710 N N . PRO A 1 95 ? 10.677 -2.835 3.627 1.00 85.44 95 PRO A N 1
ATOM 711 C CA . PRO A 1 95 ? 11.778 -3.315 4.473 1.00 85.44 95 PRO A CA 1
ATOM 712 C C . PRO A 1 95 ? 11.301 -4.056 5.737 1.00 85.44 95 PRO A C 1
ATOM 714 O O . PRO A 1 95 ? 12.005 -4.922 6.266 1.00 85.44 95 PRO A O 1
ATOM 717 N N . GLU A 1 96 ? 10.084 -3.778 6.206 1.00 87.69 96 GLU A N 1
ATOM 718 C CA . GLU A 1 96 ? 9.405 -4.466 7.307 1.00 87.69 96 GLU A CA 1
ATOM 719 C C . GLU A 1 96 ? 9.184 -5.952 7.007 1.00 87.69 96 GLU A C 1
ATOM 721 O O . GLU A 1 96 ? 9.243 -6.779 7.921 1.00 87.69 96 GLU A O 1
ATOM 726 N N . ALA A 1 97 ? 8.989 -6.316 5.732 1.00 83.38 97 ALA A N 1
ATOM 727 C CA . ALA A 1 97 ? 8.832 -7.708 5.319 1.00 83.38 97 ALA A CA 1
ATOM 728 C C . ALA A 1 97 ? 10.091 -8.545 5.596 1.00 83.38 97 ALA A C 1
ATOM 730 O O . ALA A 1 97 ? 9.984 -9.760 5.783 1.00 83.38 97 ALA A O 1
ATOM 731 N N . ASP A 1 98 ? 11.254 -7.894 5.660 1.00 84.62 98 ASP A N 1
ATOM 732 C CA . ASP A 1 98 ? 12.549 -8.505 5.961 1.00 84.62 98 ASP A CA 1
ATOM 733 C C . ASP A 1 98 ? 12.995 -8.246 7.418 1.00 84.62 98 ASP A C 1
ATOM 735 O O . ASP A 1 98 ? 14.069 -8.686 7.827 1.00 84.62 98 ASP A O 1
ATOM 739 N N . GLY A 1 99 ? 12.163 -7.570 8.224 1.00 79.69 99 GLY A N 1
ATOM 740 C CA . GLY A 1 99 ? 12.436 -7.259 9.632 1.00 79.69 99 GLY A CA 1
ATOM 741 C C . GLY A 1 99 ? 13.523 -6.201 9.847 1.00 79.69 99 GLY A C 1
ATOM 742 O O . GLY A 1 99 ? 14.120 -6.159 10.919 1.00 79.69 99 GLY A O 1
ATOM 743 N N . ALA A 1 100 ? 13.806 -5.371 8.839 1.00 76.31 100 ALA A N 1
ATOM 744 C CA . ALA A 1 100 ? 14.941 -4.444 8.829 1.00 76.31 100 ALA A CA 1
ATOM 745 C C . ALA A 1 100 ? 14.635 -3.041 9.403 1.00 76.31 100 ALA A C 1
ATOM 747 O O . ALA A 1 100 ? 15.456 -2.136 9.261 1.00 76.31 100 ALA A O 1
ATOM 748 N N . MET A 1 101 ? 13.469 -2.854 10.027 1.00 82.88 101 MET A N 1
ATOM 749 C CA . MET A 1 101 ? 12.974 -1.562 10.521 1.00 82.88 101 MET A CA 1
ATOM 750 C C . MET A 1 101 ? 12.887 -1.509 12.050 1.00 82.88 101 MET A C 1
ATOM 752 O O . MET A 1 101 ? 13.150 -2.492 12.741 1.00 82.88 101 MET A O 1
ATOM 756 N N . ASP A 1 102 ? 12.516 -0.335 12.564 1.00 88.88 102 ASP A N 1
ATOM 757 C CA . ASP A 1 102 ? 12.210 -0.109 13.977 1.00 88.88 102 ASP A CA 1
ATOM 758 C C . ASP A 1 102 ? 11.173 -1.129 14.522 1.00 88.88 102 ASP A C 1
ATOM 760 O O . ASP A 1 102 ? 10.278 -1.543 13.772 1.00 88.88 102 ASP A O 1
ATOM 764 N N . PRO A 1 103 ? 11.268 -1.564 15.799 1.00 94.19 103 PRO A N 1
ATOM 765 C CA . PRO A 1 103 ? 10.355 -2.547 16.381 1.00 94.19 103 PRO A CA 1
ATOM 766 C C . PRO A 1 103 ? 8.867 -2.223 16.227 1.00 94.19 103 PRO A C 1
ATOM 768 O O . PRO A 1 103 ? 8.089 -3.146 15.976 1.00 94.19 103 PRO A O 1
ATOM 771 N N . ASP A 1 104 ? 8.468 -0.953 16.327 1.00 96.38 104 ASP A N 1
ATOM 772 C CA . ASP A 1 104 ? 7.058 -0.565 16.215 1.00 96.38 104 ASP A CA 1
ATOM 773 C C . ASP A 1 104 ? 6.550 -0.713 14.774 1.00 96.38 104 ASP A C 1
ATOM 775 O O . ASP A 1 104 ? 5.437 -1.193 14.546 1.00 96.38 104 ASP A O 1
ATOM 779 N N . ALA A 1 105 ? 7.395 -0.408 13.786 1.00 95.31 105 ALA A N 1
ATOM 780 C CA . ALA A 1 105 ? 7.101 -0.644 12.373 1.00 95.31 105 ALA A CA 1
ATOM 781 C C . ALA A 1 105 ? 6.921 -2.135 12.068 1.00 95.31 105 ALA A C 1
ATOM 783 O O . ALA A 1 105 ? 5.952 -2.541 11.423 1.00 95.31 105 ALA A O 1
ATOM 784 N N . VAL A 1 106 ? 7.833 -2.970 12.575 1.00 95.44 106 VAL A N 1
ATOM 785 C CA . VAL A 1 106 ? 7.738 -4.425 12.410 1.00 95.44 106 VAL A CA 1
ATOM 786 C C . VAL A 1 106 ? 6.488 -4.960 13.113 1.00 95.44 106 VAL A C 1
ATOM 788 O O . VAL A 1 106 ? 5.779 -5.788 12.538 1.00 95.44 106 VAL A O 1
ATOM 791 N N . ALA A 1 107 ? 6.176 -4.480 14.320 1.00 97.50 107 ALA A N 1
ATOM 792 C CA . ALA A 1 107 ? 4.975 -4.872 15.052 1.00 97.50 107 ALA A CA 1
ATOM 793 C C . ALA A 1 107 ? 3.693 -4.502 14.291 1.00 97.50 107 ALA A C 1
ATOM 795 O O . ALA A 1 107 ? 2.802 -5.345 14.166 1.00 97.50 107 ALA A O 1
ATOM 796 N N . ALA A 1 108 ? 3.620 -3.292 13.729 1.00 98.12 108 ALA A N 1
ATOM 797 C CA . ALA A 1 108 ? 2.487 -2.845 12.927 1.00 98.12 108 ALA A CA 1
ATOM 798 C C . ALA A 1 108 ? 2.325 -3.691 11.651 1.00 98.12 108 ALA A C 1
ATOM 800 O O . ALA A 1 108 ? 1.241 -4.229 11.415 1.00 98.12 108 ALA A O 1
ATOM 801 N N . TYR A 1 109 ? 3.403 -3.935 10.895 1.00 97.75 109 TYR A N 1
ATOM 802 C CA . TYR A 1 109 ? 3.373 -4.820 9.723 1.00 97.75 109 TYR A CA 1
ATOM 803 C C . TYR A 1 109 ? 2.887 -6.235 10.070 1.00 97.75 109 TYR A C 1
ATOM 805 O O . TYR A 1 109 ? 2.029 -6.784 9.374 1.00 97.75 109 TYR A O 1
ATOM 813 N N . GLN A 1 110 ? 3.383 -6.842 11.158 1.00 97.88 110 GLN A N 1
ATOM 814 C CA . GLN A 1 110 ? 2.926 -8.178 11.569 1.00 97.88 110 GLN A CA 1
ATOM 815 C C . GLN A 1 110 ? 1.469 -8.176 12.046 1.00 97.88 110 GLN A C 1
ATOM 817 O O . GLN A 1 110 ? 0.748 -9.137 11.768 1.00 97.88 110 GLN A O 1
ATOM 822 N N . ALA A 1 111 ? 1.024 -7.117 12.728 1.00 98.56 111 ALA A N 1
ATOM 823 C CA . ALA A 1 111 ? -0.371 -6.972 13.124 1.00 98.56 111 ALA A CA 1
ATOM 824 C C . ALA A 1 111 ? -1.278 -6.929 11.886 1.00 98.56 111 ALA A C 1
ATOM 826 O O . ALA A 1 111 ? -2.246 -7.684 11.822 1.00 98.56 111 ALA A O 1
ATOM 827 N N . VAL A 1 112 ? -0.937 -6.131 10.864 1.00 98.62 112 VAL A N 1
ATOM 828 C CA . VAL A 1 112 ? -1.739 -6.052 9.627 1.00 98.62 112 VAL A CA 1
ATOM 829 C C . VAL A 1 112 ? -1.712 -7.388 8.895 1.00 98.62 112 VAL A C 1
ATOM 831 O O . VAL A 1 112 ? -2.759 -7.905 8.507 1.00 98.62 112 VAL A O 1
ATOM 834 N N . ARG A 1 113 ? -0.533 -8.013 8.786 1.00 98.38 113 ARG A N 1
ATOM 835 C CA . ARG A 1 113 ? -0.373 -9.339 8.180 1.00 98.38 113 ARG A CA 1
ATOM 836 C C . ARG A 1 113 ? -1.292 -10.388 8.811 1.00 98.38 113 ARG A C 1
ATOM 838 O O . ARG A 1 113 ? -1.792 -11.253 8.094 1.00 98.38 113 ARG A O 1
ATOM 845 N N . ALA A 1 114 ? -1.495 -10.343 10.127 1.00 98.50 114 ALA A N 1
ATOM 846 C CA . ALA A 1 114 ? -2.372 -11.280 10.827 1.00 98.50 114 ALA A CA 1
ATOM 847 C C . ALA A 1 114 ? -3.853 -11.112 10.439 1.00 98.50 114 ALA A C 1
ATOM 849 O O . ALA A 1 114 ? -4.598 -12.091 10.457 1.00 98.50 114 ALA A O 1
ATOM 850 N N . GLU A 1 115 ? -4.264 -9.903 10.050 1.00 98.56 115 GLU A N 1
ATOM 851 C CA . GLU A 1 115 ? -5.643 -9.577 9.668 1.00 98.56 115 GLU A CA 1
ATOM 852 C C . GLU A 1 115 ? -5.931 -9.800 8.172 1.00 98.56 115 GLU A C 1
ATOM 854 O O . GLU A 1 115 ? -7.074 -10.060 7.793 1.00 98.56 115 GLU A O 1
ATOM 859 N N . VAL A 1 116 ? -4.903 -9.772 7.313 1.00 98.44 116 VAL A N 1
ATOM 860 C CA . VAL A 1 116 ? -5.026 -9.905 5.845 1.00 98.44 116 VAL A CA 1
ATOM 861 C C . VAL A 1 116 ? -5.926 -11.062 5.381 1.00 98.44 116 VAL A C 1
ATOM 863 O O . VAL A 1 116 ? -6.780 -10.814 4.527 1.00 98.44 116 VAL A O 1
ATOM 866 N N . PRO A 1 117 ? -5.814 -12.307 5.899 1.00 98.19 117 PRO A N 1
ATOM 867 C CA . PRO A 1 117 ? -6.673 -13.402 5.443 1.00 98.19 117 PRO A CA 1
ATOM 868 C C . PRO A 1 117 ? -8.171 -13.127 5.625 1.00 98.19 117 PRO A C 1
ATOM 870 O O . PRO A 1 117 ? -8.979 -13.558 4.803 1.00 98.19 117 PRO A O 1
ATOM 873 N N . ALA A 1 118 ? -8.546 -12.396 6.676 1.00 98.00 118 ALA A N 1
ATOM 874 C CA . ALA A 1 118 ? -9.938 -12.077 6.965 1.00 98.00 118 ALA A CA 1
ATOM 875 C C . ALA A 1 118 ? -10.483 -10.924 6.100 1.00 98.00 118 ALA A C 1
ATOM 877 O O . ALA A 1 118 ? -11.692 -10.819 5.919 1.00 98.00 118 ALA A O 1
ATOM 878 N N . LEU A 1 119 ? -9.604 -10.110 5.507 1.00 98.38 119 LEU A N 1
ATOM 879 C CA . LEU A 1 119 ? -9.963 -9.006 4.609 1.00 98.38 119 LEU A CA 1
ATOM 880 C C . LEU A 1 119 ? -10.152 -9.447 3.146 1.00 98.38 119 LEU A C 1
ATOM 882 O O . LEU A 1 119 ? -10.631 -8.664 2.328 1.00 98.38 119 LEU A O 1
ATOM 886 N N . LEU A 1 120 ? -9.830 -10.701 2.799 1.00 98.38 120 LEU A N 1
ATOM 887 C CA . LEU A 1 120 ? -9.973 -11.233 1.435 1.00 98.38 120 LEU A CA 1
ATOM 888 C C . LEU A 1 120 ? -11.359 -11.035 0.789 1.00 98.38 120 LEU A C 1
ATOM 890 O O . LEU A 1 120 ? -11.385 -10.785 -0.417 1.00 98.38 120 LEU A O 1
ATOM 894 N N . PRO A 1 121 ? -12.501 -11.104 1.506 1.00 98.00 121 PRO A N 1
ATOM 895 C CA . PRO A 1 121 ? -13.808 -10.834 0.904 1.00 98.00 121 PRO A CA 1
ATOM 896 C C . PRO A 1 121 ? -13.925 -9.442 0.262 1.00 98.00 121 PRO A C 1
ATOM 898 O O . PRO A 1 121 ? -14.666 -9.284 -0.709 1.00 98.00 121 PRO A O 1
ATOM 901 N N . LEU A 1 122 ? -13.161 -8.448 0.736 1.00 98.31 122 LEU A N 1
ATOM 902 C CA . LEU A 1 122 ? -13.188 -7.078 0.209 1.00 98.31 122 LEU A CA 1
ATOM 903 C C . LEU A 1 122 ? -12.608 -6.973 -1.212 1.00 98.31 122 LEU A C 1
ATOM 905 O O . LEU A 1 122 ? -12.947 -6.048 -1.943 1.00 98.31 122 LEU A O 1
ATOM 909 N N . LEU A 1 123 ? -11.830 -7.963 -1.667 1.00 98.19 123 LEU A N 1
ATOM 910 C CA . LEU A 1 123 ? -11.352 -8.064 -3.056 1.00 98.19 123 LEU A CA 1
ATOM 911 C C . LEU A 1 123 ? -12.479 -8.250 -4.086 1.00 98.19 123 LEU A C 1
ATOM 913 O O . LEU A 1 123 ? -12.262 -8.040 -5.282 1.00 98.19 123 LEU A O 1
ATOM 917 N N . ALA A 1 124 ? -13.656 -8.684 -3.630 1.00 97.12 124 ALA A N 1
ATOM 918 C CA . ALA A 1 124 ? -14.862 -8.868 -4.432 1.00 97.12 124 ALA A CA 1
ATOM 919 C C . ALA A 1 124 ? -15.953 -7.835 -4.092 1.00 97.12 124 ALA A C 1
ATOM 921 O O . ALA A 1 124 ? -17.115 -8.029 -4.455 1.00 97.12 124 ALA A O 1
ATOM 922 N N . HIS A 1 125 ? -15.598 -6.758 -3.383 1.00 97.69 125 HIS A N 1
ATOM 923 C CA . HIS A 1 125 ? -16.540 -5.709 -3.015 1.00 97.69 125 HIS A CA 1
ATOM 924 C C . HIS A 1 125 ? -17.149 -5.038 -4.259 1.00 97.69 125 HIS A C 1
ATOM 926 O O . HIS A 1 125 ? -16.503 -4.917 -5.302 1.00 97.69 125 HIS A O 1
ATOM 932 N N . ALA A 1 126 ? -18.416 -4.620 -4.159 1.00 96.19 126 ALA A N 1
ATOM 933 C CA . ALA A 1 126 ? -19.140 -4.020 -5.281 1.00 96.19 126 ALA A CA 1
ATOM 934 C C . ALA A 1 126 ? -18.577 -2.643 -5.668 1.00 96.19 126 ALA A C 1
ATOM 936 O O . ALA A 1 126 ? -18.544 -2.301 -6.852 1.00 96.19 126 ALA A O 1
ATOM 937 N N . ASP A 1 127 ? -18.126 -1.872 -4.674 1.00 95.94 127 ASP A N 1
ATOM 938 C CA . ASP A 1 127 ? -17.371 -0.643 -4.908 1.00 95.94 127 ASP A CA 1
ATOM 939 C C . ASP A 1 127 ? -15.950 -0.960 -5.391 1.00 95.94 127 ASP A C 1
ATOM 941 O O . ASP A 1 127 ? -15.201 -1.707 -4.753 1.00 95.94 127 ASP A O 1
ATOM 945 N N . LEU A 1 128 ? -15.584 -0.372 -6.532 1.00 94.12 128 LEU A N 1
ATOM 946 C CA . LEU A 1 128 ? -14.316 -0.647 -7.202 1.00 94.12 128 LEU A CA 1
ATOM 947 C C . LEU A 1 128 ? -13.115 -0.061 -6.459 1.00 94.12 128 LEU A C 1
ATOM 949 O O . LEU A 1 128 ? -12.033 -0.642 -6.551 1.00 94.12 128 LEU A O 1
ATOM 953 N N . ARG A 1 129 ? -13.288 1.048 -5.727 1.00 94.81 129 ARG A N 1
ATOM 954 C CA . ARG A 1 129 ? -12.197 1.653 -4.955 1.00 94.81 129 ARG A CA 1
ATOM 955 C C . ARG A 1 129 ? -11.868 0.772 -3.761 1.00 94.81 129 ARG A C 1
ATOM 957 O O . ARG A 1 129 ? -10.704 0.431 -3.590 1.00 94.81 129 ARG A O 1
ATOM 964 N N . THR A 1 130 ? -12.872 0.286 -3.032 1.00 97.38 130 THR A N 1
ATOM 965 C CA . THR A 1 130 ? -12.675 -0.706 -1.961 1.00 97.38 130 THR A CA 1
ATOM 966 C C . THR A 1 130 ? -11.957 -1.953 -2.472 1.00 97.38 130 THR A C 1
ATOM 968 O O . THR A 1 130 ? -10.959 -2.371 -1.884 1.00 97.38 130 THR A O 1
ATOM 971 N N . ALA A 1 131 ? -12.408 -2.529 -3.594 1.00 97.69 131 ALA A N 1
ATOM 972 C CA . ALA A 1 131 ? -11.777 -3.722 -4.160 1.00 97.69 131 ALA A CA 1
ATOM 973 C C . ALA A 1 131 ? -10.321 -3.469 -4.598 1.00 97.69 131 ALA A C 1
ATOM 975 O O . ALA A 1 131 ? -9.447 -4.308 -4.363 1.00 97.69 131 ALA A O 1
ATOM 976 N N . ALA A 1 132 ? -10.038 -2.307 -5.198 1.00 96.88 132 ALA A N 1
ATOM 977 C CA . ALA A 1 132 ? -8.687 -1.911 -5.587 1.00 96.88 132 ALA A CA 1
ATOM 978 C C . ALA A 1 132 ? -7.781 -1.673 -4.368 1.00 96.88 132 ALA A C 1
ATOM 980 O O . ALA A 1 132 ? -6.661 -2.180 -4.342 1.00 96.88 132 ALA A O 1
ATOM 981 N N . THR A 1 133 ? -8.262 -0.974 -3.338 1.00 97.81 133 THR A N 1
ATOM 982 C CA . THR A 1 133 ? -7.516 -0.753 -2.092 1.00 97.81 133 THR A CA 1
ATOM 983 C C . THR A 1 133 ? -7.250 -2.067 -1.360 1.00 97.81 133 THR A C 1
ATOM 985 O O . THR A 1 133 ? -6.144 -2.269 -0.865 1.00 97.81 133 THR A O 1
ATOM 988 N N . ALA A 1 134 ? -8.202 -3.004 -1.346 1.00 98.44 134 ALA A N 1
ATOM 989 C CA . ALA A 1 134 ? -7.972 -4.341 -0.806 1.00 98.44 134 ALA A CA 1
ATOM 990 C C . ALA A 1 134 ? -6.866 -5.077 -1.585 1.00 98.44 134 ALA A C 1
ATOM 992 O O . ALA A 1 134 ? -5.971 -5.654 -0.971 1.00 98.44 134 ALA A O 1
ATOM 993 N N . ALA A 1 135 ? -6.873 -5.015 -2.924 1.00 98.50 135 ALA A N 1
ATOM 994 C CA . ALA A 1 135 ? -5.826 -5.618 -3.756 1.00 98.50 135 ALA A CA 1
ATOM 995 C C . ALA A 1 135 ? -4.445 -4.995 -3.497 1.00 98.50 135 ALA A C 1
ATOM 997 O O . ALA A 1 135 ? -3.460 -5.726 -3.375 1.00 98.50 135 ALA A O 1
ATOM 998 N N . TRP A 1 136 ? -4.386 -3.669 -3.356 1.00 98.06 136 TRP A N 1
ATOM 999 C CA . TRP A 1 136 ? -3.179 -2.944 -2.960 1.00 98.06 136 TRP A CA 1
ATOM 1000 C C . TRP A 1 136 ? -2.680 -3.397 -1.584 1.00 98.06 136 TRP A C 1
ATOM 1002 O O . TRP A 1 136 ? -1.542 -3.851 -1.480 1.00 98.06 136 TRP A O 1
ATOM 1012 N N . LEU A 1 137 ? -3.540 -3.401 -0.561 1.00 98.12 137 LEU A N 1
ATOM 1013 C CA . LEU A 1 137 ? -3.181 -3.794 0.803 1.00 98.12 137 LEU A CA 1
ATOM 1014 C C . LEU A 1 137 ? -2.592 -5.210 0.854 1.00 98.12 137 LEU A C 1
ATOM 1016 O O . LEU A 1 137 ? -1.504 -5.412 1.391 1.00 98.12 137 LEU A O 1
ATOM 1020 N N . VAL A 1 138 ? -3.282 -6.202 0.278 1.00 98.31 138 VAL A N 1
ATOM 1021 C CA . VAL A 1 138 ? -2.832 -7.603 0.368 1.00 98.31 138 VAL A CA 1
ATOM 1022 C C . VAL A 1 138 ? -1.542 -7.864 -0.410 1.00 98.31 138 VAL A C 1
ATOM 1024 O O . VAL A 1 138 ? -0.825 -8.816 -0.097 1.00 98.31 138 VAL A O 1
ATOM 1027 N N . SER A 1 139 ? -1.234 -7.037 -1.414 1.00 97.69 139 SER A N 1
ATOM 1028 C CA . SER A 1 139 ? -0.044 -7.200 -2.254 1.00 97.69 139 SER A CA 1
ATOM 1029 C C . SER A 1 139 ? 1.270 -6.965 -1.510 1.00 97.69 139 SER A C 1
ATOM 1031 O O . SER A 1 139 ? 2.293 -7.538 -1.882 1.00 97.69 139 SER A O 1
ATOM 1033 N N . TRP A 1 140 ? 1.229 -6.208 -0.410 1.00 96.81 140 TRP A N 1
ATOM 1034 C CA . TRP A 1 140 ? 2.390 -5.916 0.430 1.00 96.81 140 TRP A CA 1
ATOM 1035 C C . TRP A 1 140 ? 2.849 -7.098 1.289 1.00 96.81 140 TRP A C 1
ATOM 1037 O O . TRP A 1 140 ? 3.889 -7.023 1.938 1.00 96.81 140 TRP A O 1
ATOM 1047 N N . PHE A 1 141 ? 2.114 -8.216 1.261 1.00 97.06 141 PHE A N 1
ATOM 1048 C CA . PHE A 1 141 ? 2.382 -9.406 2.067 1.00 97.06 141 PHE A CA 1
ATOM 1049 C C . PHE A 1 141 ? 2.726 -10.624 1.192 1.00 97.06 141 PHE A C 1
ATOM 1051 O O . PHE A 1 141 ? 1.975 -11.605 1.175 1.00 97.06 141 PHE A O 1
ATOM 1058 N N . PRO A 1 142 ? 3.889 -10.649 0.509 1.00 94.19 142 PRO A N 1
ATOM 1059 C CA . PRO A 1 142 ? 4.279 -11.768 -0.356 1.00 94.19 142 PRO A CA 1
ATOM 1060 C C . PRO A 1 142 ? 4.377 -13.103 0.400 1.00 94.19 142 PRO A C 1
ATOM 1062 O O . PRO A 1 142 ? 4.144 -14.168 -0.168 1.00 94.19 142 PRO A O 1
ATOM 1065 N N . ALA A 1 143 ? 4.634 -13.071 1.712 1.00 95.25 143 ALA A N 1
ATOM 1066 C CA . ALA A 1 143 ? 4.614 -14.262 2.563 1.00 95.25 143 ALA A CA 1
ATOM 1067 C C . ALA A 1 143 ? 3.222 -14.926 2.676 1.00 95.25 143 ALA A C 1
ATOM 1069 O O . ALA A 1 143 ? 3.125 -16.061 3.143 1.00 95.25 143 ALA A O 1
ATOM 1070 N N . LEU A 1 144 ? 2.154 -14.234 2.269 1.00 97.56 144 LEU A N 1
ATOM 1071 C CA . LEU A 1 144 ? 0.785 -14.744 2.196 1.00 97.56 144 LEU A CA 1
ATOM 1072 C C . LEU A 1 144 ? 0.330 -15.030 0.754 1.00 97.56 144 LEU A C 1
ATOM 1074 O O . LEU A 1 144 ? -0.822 -15.414 0.562 1.00 97.56 144 LEU A O 1
ATOM 1078 N N . ALA A 1 145 ? 1.210 -14.923 -0.250 1.00 97.38 145 ALA A N 1
ATOM 1079 C CA . ALA A 1 145 ? 0.849 -15.054 -1.665 1.00 97.38 145 ALA A CA 1
ATOM 1080 C C . ALA A 1 145 ? 0.090 -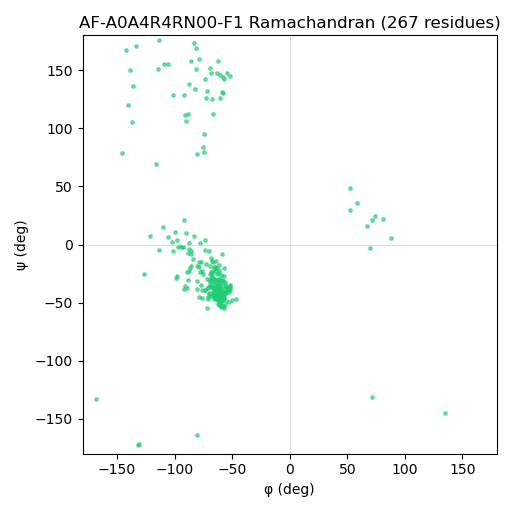16.347 -1.999 1.00 97.38 145 ALA A C 1
ATOM 1082 O O . ALA A 1 145 ? -0.859 -16.319 -2.776 1.00 97.38 145 ALA A O 1
ATOM 1083 N N . ALA A 1 146 ? 0.438 -17.476 -1.372 1.00 97.44 146 ALA A N 1
ATOM 1084 C CA . ALA A 1 146 ? -0.274 -18.738 -1.589 1.00 97.44 146 ALA A CA 1
ATOM 1085 C C . ALA A 1 146 ? -1.769 -18.668 -1.208 1.00 97.44 146 ALA A C 1
ATOM 1087 O O . ALA A 1 146 ? -2.583 -19.374 -1.800 1.00 97.44 146 ALA A O 1
ATOM 1088 N N . GLN A 1 147 ? -2.125 -17.820 -0.237 1.00 97.00 147 GLN A N 1
ATOM 1089 C CA . GLN A 1 147 ? -3.500 -17.609 0.226 1.00 97.00 147 GLN A CA 1
ATOM 1090 C C . GLN A 1 147 ? -4.191 -16.464 -0.527 1.00 97.00 147 GLN A C 1
ATOM 1092 O O . GLN A 1 147 ? -5.374 -16.566 -0.839 1.00 97.00 147 GLN A O 1
ATOM 1097 N N . THR A 1 148 ? -3.466 -15.382 -0.827 1.00 98.38 148 THR A N 1
ATOM 1098 C CA . THR A 1 148 ? -4.049 -14.147 -1.374 1.00 98.38 148 THR A CA 1
ATOM 1099 C C . THR A 1 148 ? -4.117 -14.145 -2.904 1.00 98.38 148 THR A C 1
ATOM 1101 O O . THR A 1 148 ? -5.108 -13.687 -3.474 1.00 98.38 148 THR A O 1
ATOM 1104 N N . LEU A 1 149 ? -3.117 -14.703 -3.598 1.0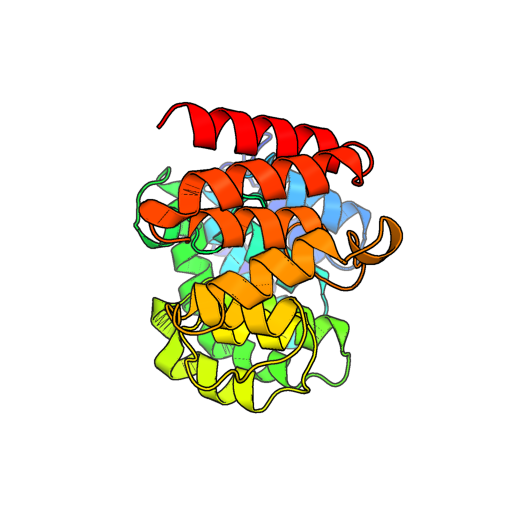0 98.25 149 LEU A N 1
ATOM 1105 C CA . LEU A 1 149 ? -3.008 -14.622 -5.058 1.00 98.25 149 LEU A CA 1
ATOM 1106 C C . LEU A 1 149 ? -4.205 -15.233 -5.813 1.00 98.25 149 LEU A C 1
ATOM 1108 O O . LEU A 1 149 ? -4.625 -14.631 -6.803 1.00 98.25 149 LEU A O 1
ATOM 1112 N N . PRO A 1 150 ? -4.798 -16.376 -5.404 1.00 98.44 150 PRO A N 1
ATOM 1113 C CA . PRO A 1 150 ? -5.992 -16.894 -6.072 1.00 98.44 150 PRO A CA 1
ATOM 1114 C C . PRO A 1 150 ? -7.169 -15.911 -6.049 1.00 98.44 150 PRO A C 1
ATOM 1116 O O . PRO A 1 150 ? -7.844 -15.757 -7.065 1.00 98.44 150 PRO A O 1
ATOM 1119 N N . ALA A 1 151 ? -7.384 -15.218 -4.925 1.00 98.19 151 ALA A N 1
ATOM 1120 C CA . ALA A 1 151 ? -8.441 -14.219 -4.796 1.00 98.19 151 ALA A CA 1
ATOM 1121 C C . ALA A 1 151 ? -8.139 -12.977 -5.647 1.00 98.19 151 ALA A C 1
ATOM 1123 O O . ALA A 1 151 ? -8.996 -12.545 -6.411 1.00 98.19 151 ALA A O 1
ATOM 1124 N N . VAL A 1 152 ? -6.896 -12.480 -5.615 1.00 98.38 152 VAL A N 1
ATOM 1125 C CA . VAL A 1 152 ? -6.461 -11.344 -6.449 1.00 98.38 152 VAL A CA 1
ATOM 1126 C C . VAL A 1 152 ? -6.592 -11.657 -7.947 1.00 98.38 152 VAL A C 1
ATOM 1128 O O . VAL A 1 152 ? -7.007 -10.802 -8.722 1.00 98.38 152 VAL A O 1
ATOM 1131 N N . ARG A 1 153 ? -6.296 -12.889 -8.382 1.00 97.94 153 ARG A N 1
ATOM 1132 C CA . ARG A 1 153 ? -6.507 -13.325 -9.778 1.00 97.94 153 ARG A CA 1
ATOM 1133 C C . ARG A 1 153 ? -7.981 -13.371 -10.178 1.00 97.94 153 ARG A C 1
ATOM 1135 O O . ARG A 1 153 ? -8.284 -13.189 -11.353 1.00 97.94 153 ARG A O 1
ATOM 1142 N N . ALA A 1 154 ? -8.868 -13.676 -9.233 1.00 96.94 154 ALA A N 1
ATOM 1143 C CA . ALA A 1 154 ? -10.307 -13.736 -9.466 1.00 96.94 154 ALA A CA 1
ATOM 1144 C C . ALA A 1 154 ? -10.974 -12.347 -9.442 1.00 96.94 154 ALA A C 1
ATOM 1146 O O . ALA A 1 154 ? -12.083 -12.203 -9.959 1.0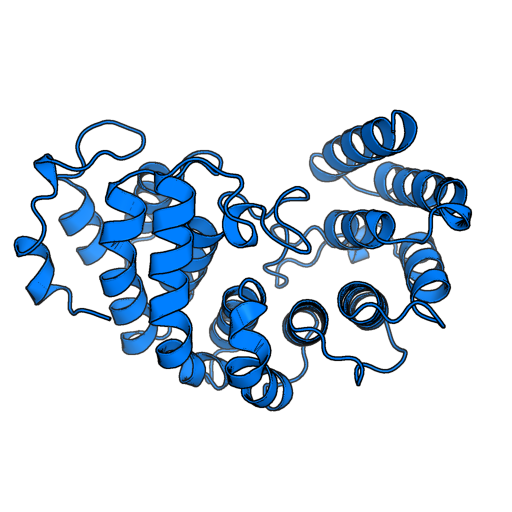0 96.94 154 ALA A O 1
ATOM 1147 N N . SER A 1 155 ? -10.314 -11.337 -8.865 1.00 96.19 155 SER A N 1
ATOM 1148 C CA . SER A 1 155 ? -10.784 -9.951 -8.864 1.00 96.19 155 SER A CA 1
ATOM 1149 C C . SER A 1 155 ? -10.880 -9.364 -10.272 1.00 96.19 155 SER A C 1
ATOM 1151 O O . SER A 1 155 ? -10.218 -9.792 -11.220 1.00 96.19 155 SER A O 1
ATOM 1153 N N . ARG A 1 156 ? -11.709 -8.324 -10.403 1.00 93.19 156 ARG A N 1
ATOM 1154 C CA . ARG A 1 156 ? -11.853 -7.573 -11.652 1.00 93.19 156 ARG A CA 1
ATOM 1155 C C . ARG A 1 156 ? -10.490 -7.005 -12.082 1.00 93.19 156 ARG A C 1
ATOM 1157 O O . ARG A 1 156 ? -9.840 -6.357 -11.267 1.00 93.19 156 ARG A O 1
ATOM 1164 N N . PRO A 1 157 ? -10.063 -7.193 -13.343 1.00 92.50 157 PRO A N 1
ATOM 1165 C CA . PRO A 1 157 ? -8.770 -6.699 -13.796 1.00 92.50 157 PRO A CA 1
ATOM 1166 C C . PRO A 1 157 ? -8.751 -5.166 -13.822 1.00 92.50 157 PRO A C 1
ATOM 1168 O O . PRO A 1 157 ? -9.597 -4.534 -14.457 1.00 92.50 157 PRO A O 1
ATOM 1171 N N . THR A 1 158 ? -7.768 -4.590 -13.137 1.00 95.69 158 THR A N 1
ATOM 1172 C CA . THR A 1 158 ? -7.430 -3.160 -13.105 1.00 95.69 158 THR A CA 1
ATOM 1173 C C . THR A 1 158 ? -5.908 -3.018 -13.052 1.00 95.69 158 THR A C 1
ATOM 1175 O O . THR A 1 158 ? -5.214 -3.995 -12.761 1.00 95.69 158 THR A O 1
ATOM 1178 N N . THR A 1 159 ? -5.376 -1.811 -13.274 1.00 96.88 159 THR A N 1
ATOM 1179 C CA . THR A 1 159 ? -3.947 -1.503 -13.077 1.00 96.88 159 THR A CA 1
ATOM 1180 C C . THR A 1 159 ? -3.456 -1.976 -11.705 1.00 96.88 159 THR A C 1
ATOM 1182 O O . THR A 1 159 ? -2.454 -2.686 -11.613 1.00 96.88 159 THR A O 1
ATOM 1185 N N . THR A 1 160 ? -4.211 -1.663 -10.647 1.00 97.81 160 THR A N 1
ATOM 1186 C CA . THR A 1 160 ? -3.906 -2.052 -9.263 1.00 97.81 160 THR A CA 1
ATOM 1187 C C . THR A 1 160 ? -3.847 -3.566 -9.091 1.00 97.81 160 THR A C 1
ATOM 1189 O O . THR A 1 160 ? -2.878 -4.077 -8.538 1.00 97.81 160 THR A O 1
ATOM 1192 N N . VAL A 1 161 ? -4.837 -4.304 -9.610 1.00 97.94 161 VAL A N 1
ATOM 1193 C CA . VAL A 1 161 ? -4.849 -5.775 -9.529 1.00 97.94 161 VAL A CA 1
ATOM 1194 C C . VAL A 1 161 ? -3.686 -6.378 -10.320 1.00 97.94 161 VAL A C 1
ATOM 1196 O O . VAL A 1 161 ? -3.055 -7.322 -9.847 1.00 97.94 161 VAL A O 1
ATOM 1199 N N . THR A 1 162 ? -3.352 -5.834 -11.492 1.00 98.38 162 THR A N 1
ATOM 1200 C CA . THR A 1 162 ? -2.206 -6.299 -12.287 1.00 98.38 162 THR A CA 1
ATOM 1201 C C . THR A 1 162 ? -0.893 -6.142 -11.519 1.00 98.38 162 THR A C 1
ATOM 1203 O O . THR A 1 162 ? -0.137 -7.109 -11.421 1.00 98.38 162 THR A O 1
ATOM 1206 N N . ILE A 1 163 ? -0.639 -4.977 -10.917 1.00 98.19 163 ILE A N 1
ATOM 1207 C CA . ILE A 1 163 ? 0.565 -4.747 -10.101 1.00 98.19 163 ILE A CA 1
ATOM 1208 C C . ILE A 1 163 ? 0.563 -5.660 -8.870 1.00 98.19 163 ILE A C 1
ATOM 1210 O O . ILE A 1 163 ? 1.562 -6.336 -8.620 1.00 98.19 163 ILE A O 1
ATOM 1214 N N . ALA A 1 164 ? -0.567 -5.764 -8.164 1.00 98.31 164 ALA A N 1
ATOM 1215 C CA . ALA A 1 164 ? -0.713 -6.625 -6.993 1.00 98.31 164 ALA A CA 1
ATOM 1216 C C . ALA A 1 164 ? -0.356 -8.088 -7.295 1.00 98.31 164 ALA A C 1
ATOM 1218 O O . ALA A 1 164 ? 0.348 -8.732 -6.518 1.00 98.31 164 ALA A O 1
ATOM 1219 N N . ARG A 1 165 ? -0.777 -8.613 -8.454 1.00 98.50 165 ARG A N 1
ATOM 1220 C CA . ARG A 1 165 ? -0.390 -9.957 -8.917 1.00 98.50 165 ARG A CA 1
ATOM 1221 C C . ARG A 1 165 ? 1.127 -10.099 -9.044 1.00 98.50 165 ARG A C 1
ATOM 1223 O O . ARG A 1 165 ? 1.678 -11.093 -8.577 1.00 98.50 165 ARG A O 1
ATOM 1230 N N . GLY A 1 166 ? 1.795 -9.111 -9.637 1.00 97.94 166 GLY A N 1
ATOM 1231 C CA . GLY A 1 166 ? 3.252 -9.093 -9.774 1.00 97.94 166 GLY A CA 1
ATOM 1232 C C . GLY A 1 166 ? 3.988 -9.091 -8.436 1.00 97.94 166 GLY A C 1
ATOM 1233 O O . GLY A 1 166 ? 4.894 -9.896 -8.234 1.00 97.94 166 GLY A O 1
ATOM 1234 N N . LEU A 1 167 ? 3.551 -8.250 -7.494 1.00 97.06 167 LEU A N 1
ATOM 1235 C CA . LEU A 1 167 ? 4.104 -8.191 -6.133 1.00 97.06 167 LEU A CA 1
ATOM 1236 C C . LEU A 1 167 ? 3.922 -9.508 -5.359 1.00 97.06 167 LEU A C 1
ATOM 1238 O O . LEU A 1 167 ? 4.782 -9.903 -4.574 1.00 97.06 167 LEU A O 1
ATOM 1242 N N . LEU A 1 168 ? 2.837 -10.235 -5.638 1.00 97.69 168 LEU A N 1
ATOM 1243 C CA . LEU A 1 168 ? 2.572 -11.571 -5.100 1.00 97.69 168 LEU A CA 1
ATOM 1244 C C . LEU A 1 168 ? 3.277 -12.702 -5.881 1.00 97.69 168 LEU A C 1
ATOM 1246 O O . LEU A 1 168 ? 3.032 -13.879 -5.612 1.00 97.69 168 LEU A O 1
ATOM 1250 N N . GLY A 1 169 ? 4.157 -12.377 -6.834 1.00 96.75 169 GLY A N 1
ATOM 1251 C CA . GLY A 1 169 ? 4.979 -13.350 -7.559 1.00 96.75 169 GLY A CA 1
ATOM 1252 C C . GLY A 1 169 ? 4.265 -14.066 -8.710 1.00 96.75 169 GLY A C 1
ATOM 1253 O O . GLY A 1 169 ? 4.668 -15.163 -9.106 1.00 96.75 169 GLY A O 1
ATOM 1254 N N . ASP A 1 170 ? 3.193 -13.491 -9.256 1.00 97.50 170 ASP A N 1
ATOM 1255 C CA . ASP A 1 170 ? 2.433 -14.105 -10.339 1.00 97.50 170 ASP A CA 1
ATOM 1256 C C . ASP A 1 170 ? 3.146 -14.031 -11.700 1.00 97.50 170 ASP A C 1
ATOM 1258 O O . ASP A 1 170 ? 2.967 -13.096 -12.478 1.00 97.50 170 ASP A O 1
ATOM 1262 N N . ARG A 1 171 ? 3.865 -15.100 -12.048 1.00 95.25 171 ARG A N 1
ATOM 1263 C CA . ARG A 1 171 ? 4.541 -15.251 -13.350 1.00 95.25 171 ARG A CA 1
ATOM 1264 C C . ARG A 1 171 ? 3.607 -15.530 -14.536 1.00 95.25 171 ARG A C 1
ATOM 1266 O O . ARG A 1 171 ? 4.080 -15.803 -15.632 1.00 95.25 171 ARG A O 1
ATOM 1273 N N . THR A 1 172 ? 2.287 -15.531 -14.333 1.00 95.38 172 THR A N 1
ATOM 1274 C CA . THR A 1 172 ? 1.304 -15.735 -15.415 1.00 95.38 172 THR A CA 1
ATOM 1275 C C . THR A 1 172 ? 0.821 -14.426 -16.038 1.00 95.38 172 THR A C 1
ATOM 1277 O O . THR A 1 172 ? 0.011 -14.453 -16.965 1.00 95.38 172 THR A O 1
ATOM 1280 N N . VAL A 1 173 ? 1.278 -13.275 -15.534 1.00 96.06 173 VAL A N 1
ATOM 1281 C CA . VAL A 1 173 ? 1.022 -11.977 -16.166 1.00 96.06 173 VAL A CA 1
ATOM 1282 C C . VAL A 1 173 ? 1.750 -11.941 -17.511 1.00 96.06 173 VAL A C 1
ATOM 1284 O O . VAL A 1 173 ? 2.974 -11.977 -17.565 1.00 96.06 173 VAL A O 1
ATOM 1287 N N . GLY A 1 174 ? 0.982 -11.927 -18.601 1.00 94.19 174 GLY A N 1
ATOM 1288 C CA . GLY A 1 174 ? 1.523 -11.860 -19.956 1.00 94.19 174 GLY A CA 1
ATOM 1289 C C . GLY A 1 174 ? 1.864 -10.430 -20.395 1.00 94.19 174 GLY A C 1
ATOM 1290 O O . GLY A 1 174 ? 1.521 -9.476 -19.698 1.00 94.19 174 GLY A O 1
ATOM 1291 N N . PRO A 1 175 ? 2.491 -10.266 -21.574 1.00 94.12 175 PRO A N 1
ATOM 1292 C CA . PRO A 1 175 ? 2.795 -8.956 -22.140 1.00 94.12 175 PRO A CA 1
ATOM 1293 C C . PRO A 1 175 ? 1.556 -8.074 -22.323 1.00 94.12 175 PRO A C 1
ATOM 1295 O O . PRO A 1 175 ? 0.498 -8.550 -22.738 1.00 94.12 175 PRO A O 1
ATOM 1298 N N . GLY A 1 176 ? 1.713 -6.774 -22.077 1.00 93.69 176 GLY A N 1
ATOM 1299 C CA . GLY A 1 176 ? 0.627 -5.802 -22.149 1.00 93.69 176 GLY A CA 1
ATOM 1300 C C . GLY A 1 176 ? 1.126 -4.360 -22.100 1.00 93.69 176 GLY A C 1
ATOM 1301 O O . GLY A 1 176 ? 2.054 -3.984 -22.822 1.00 93.69 176 GLY A O 1
ATOM 1302 N N . GLY A 1 177 ? 0.479 -3.549 -21.269 1.00 94.81 177 GLY A N 1
ATOM 1303 C CA . GLY A 1 177 ? 0.865 -2.176 -20.994 1.00 94.81 177 GLY A CA 1
ATOM 1304 C C . GLY A 1 177 ? 1.995 -2.075 -19.970 1.00 94.81 177 GLY A C 1
ATOM 1305 O O . GLY A 1 177 ? 2.722 -3.026 -19.673 1.00 94.81 177 GLY A O 1
ATOM 1306 N N . TRP A 1 178 ? 2.158 -0.867 -19.435 1.00 96.50 178 TRP A N 1
ATOM 1307 C CA . TRP A 1 178 ? 3.197 -0.579 -18.453 1.00 96.50 178 TRP A CA 1
ATOM 1308 C C . TRP A 1 178 ? 2.981 -1.357 -17.143 1.00 96.50 178 TRP A C 1
ATOM 1310 O O . TRP A 1 178 ? 3.955 -1.810 -16.547 1.00 96.50 178 TRP A O 1
ATOM 1320 N N . ALA A 1 179 ? 1.724 -1.570 -16.736 1.00 97.50 179 ALA A N 1
ATOM 1321 C CA . ALA A 1 179 ? 1.369 -2.284 -15.512 1.00 97.50 179 ALA A CA 1
ATOM 1322 C C . ALA A 1 179 ? 1.752 -3.767 -15.583 1.00 97.50 179 ALA A C 1
ATOM 1324 O O . ALA A 1 179 ? 2.341 -4.293 -14.642 1.00 97.50 179 ALA A O 1
ATOM 1325 N N . GLU A 1 180 ? 1.487 -4.434 -16.712 1.00 98.06 180 GLU A N 1
ATOM 1326 C CA . GLU A 1 180 ? 1.892 -5.823 -16.938 1.00 98.06 180 GLU A CA 1
ATOM 1327 C C . GLU A 1 180 ? 3.414 -5.973 -16.939 1.00 98.06 180 GLU A C 1
ATOM 1329 O O . GLU A 1 180 ? 3.939 -6.923 -16.363 1.00 98.06 180 GLU A O 1
ATOM 1334 N N . ALA A 1 181 ? 4.131 -5.024 -17.548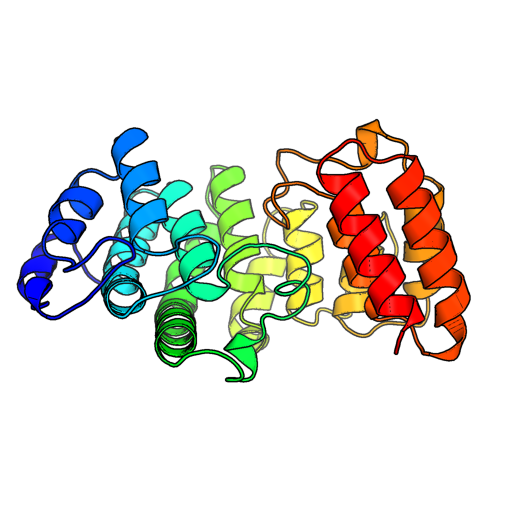 1.00 97.56 181 ALA A N 1
ATOM 1335 C CA . ALA A 1 181 ? 5.590 -5.036 -17.565 1.00 97.56 181 ALA A CA 1
ATOM 1336 C C . ALA A 1 181 ? 6.182 -4.852 -16.153 1.00 97.56 181 ALA A C 1
ATOM 1338 O O . ALA A 1 181 ? 7.110 -5.568 -15.777 1.00 97.56 181 ALA A O 1
ATOM 1339 N N . VAL A 1 182 ? 5.627 -3.934 -15.350 1.00 97.81 182 VAL A N 1
ATOM 1340 C CA . VAL A 1 182 ? 6.004 -3.764 -13.935 1.00 97.81 182 VAL A CA 1
ATOM 1341 C C . VAL A 1 182 ? 5.710 -5.039 -13.148 1.00 97.81 182 VAL A C 1
ATOM 1343 O O . VAL A 1 182 ? 6.588 -5.542 -12.452 1.00 97.81 182 VAL A O 1
ATOM 1346 N N . ALA A 1 183 ? 4.507 -5.596 -13.292 1.00 98.12 183 ALA A N 1
ATOM 1347 C CA . ALA A 1 183 ? 4.097 -6.797 -12.577 1.00 98.12 183 ALA A CA 1
ATOM 1348 C C . ALA A 1 183 ? 4.997 -8.004 -12.894 1.00 98.12 183 ALA A C 1
ATOM 1350 O O . ALA A 1 183 ? 5.410 -8.720 -11.981 1.00 98.12 183 ALA A O 1
ATOM 1351 N N . ALA A 1 184 ? 5.349 -8.201 -14.166 1.00 97.31 184 ALA A N 1
ATOM 1352 C CA . ALA A 1 184 ? 6.254 -9.262 -14.590 1.00 97.31 184 ALA A CA 1
ATOM 1353 C C . ALA A 1 184 ? 7.667 -9.092 -14.002 1.00 97.31 184 ALA A C 1
ATOM 1355 O O . ALA A 1 184 ? 8.213 -10.056 -13.460 1.00 97.31 184 ALA A O 1
ATOM 1356 N N . LEU A 1 185 ? 8.221 -7.869 -14.001 1.00 96.06 185 LEU A N 1
ATOM 1357 C CA . LEU A 1 185 ? 9.502 -7.587 -13.337 1.00 96.06 185 LEU A CA 1
ATOM 1358 C C . LEU A 1 185 ? 9.447 -7.873 -11.832 1.00 96.06 185 LEU A C 1
ATOM 1360 O O . LEU A 1 185 ? 10.354 -8.515 -11.304 1.00 96.06 185 LEU A O 1
ATOM 1364 N N . CYS A 1 186 ? 8.384 -7.448 -11.145 1.00 95.94 186 CYS A N 1
ATOM 1365 C CA . CYS A 1 186 ? 8.189 -7.731 -9.722 1.00 95.94 186 CYS A CA 1
ATOM 1366 C C . CYS A 1 186 ? 8.107 -9.240 -9.431 1.00 95.94 186 CYS A C 1
ATOM 1368 O O . CYS A 1 186 ? 8.645 -9.698 -8.425 1.00 95.94 186 CYS A O 1
ATOM 1370 N N . ALA A 1 187 ? 7.518 -10.025 -10.337 1.00 95.94 187 ALA A N 1
ATOM 1371 C CA . ALA A 1 187 ? 7.472 -11.486 -10.251 1.00 95.94 187 ALA A CA 1
ATOM 1372 C C . ALA A 1 187 ? 8.789 -12.182 -10.673 1.00 95.94 187 ALA A C 1
ATOM 1374 O O . ALA A 1 187 ? 8.872 -13.419 -10.685 1.00 95.94 187 ALA A O 1
ATOM 1375 N N . GLY A 1 188 ? 9.819 -11.408 -11.035 1.00 93.56 188 GLY A N 1
ATOM 1376 C CA . GLY A 1 188 ? 11.127 -11.894 -11.472 1.00 93.56 188 GLY A CA 1
ATOM 1377 C C . GLY A 1 188 ? 11.135 -12.491 -12.883 1.00 93.56 188 GLY A C 1
ATOM 1378 O O . GLY A 1 188 ? 11.941 -13.383 -13.160 1.00 93.56 188 GLY A O 1
ATOM 1379 N N . ASP A 1 189 ? 10.199 -12.110 -13.752 1.00 92.19 189 ASP A N 1
ATOM 1380 C CA . ASP A 1 189 ? 10.246 -12.421 -15.182 1.00 92.19 189 ASP A CA 1
ATOM 1381 C C . ASP A 1 189 ? 10.995 -11.303 -15.917 1.00 92.19 189 ASP A C 1
ATOM 1383 O O . ASP A 1 189 ? 10.490 -10.194 -16.070 1.00 92.19 189 ASP A O 1
ATOM 1387 N N . THR A 1 190 ? 12.228 -11.584 -16.339 1.00 88.31 190 THR A N 1
ATOM 1388 C CA . THR A 1 190 ? 13.102 -10.613 -17.011 1.00 88.31 190 THR A CA 1
ATOM 1389 C C . THR A 1 190 ? 13.159 -10.789 -18.525 1.00 88.31 190 THR A C 1
ATOM 1391 O O . THR A 1 190 ? 13.777 -9.960 -19.190 1.00 88.31 190 THR A O 1
ATOM 1394 N N . ASP A 1 191 ? 12.534 -11.832 -19.079 1.00 87.19 191 ASP A N 1
ATOM 1395 C CA . ASP A 1 191 ? 12.759 -12.255 -20.470 1.00 87.19 191 ASP A CA 1
ATOM 1396 C C . ASP A 1 191 ? 12.252 -11.219 -21.481 1.00 87.19 191 ASP A C 1
ATOM 1398 O O . ASP A 1 191 ? 12.883 -10.968 -22.506 1.00 87.19 191 ASP A O 1
ATOM 1402 N N . TRP A 1 192 ? 11.120 -10.588 -21.176 1.00 92.44 192 TRP A N 1
ATOM 1403 C CA . TRP A 1 192 ? 10.509 -9.540 -22.002 1.00 92.44 192 TRP A CA 1
ATOM 1404 C C . TRP A 1 192 ? 10.223 -8.261 -21.208 1.00 92.44 192 TRP A C 1
ATOM 1406 O O . TRP A 1 192 ? 10.166 -7.167 -21.778 1.00 92.44 192 TRP A O 1
ATOM 1416 N N . ALA A 1 193 ? 10.040 -8.384 -19.890 1.00 95.19 193 ALA A N 1
ATOM 1417 C CA . ALA A 1 193 ? 9.541 -7.301 -19.053 1.00 95.19 193 ALA A CA 1
ATOM 1418 C C . ALA A 1 193 ? 10.534 -6.138 -18.937 1.00 95.19 193 ALA A C 1
ATOM 1420 O O . ALA A 1 193 ? 10.119 -4.982 -18.872 1.00 95.19 193 ALA A O 1
ATOM 1421 N N . VAL A 1 194 ? 11.841 -6.426 -18.995 1.00 95.31 194 VAL A N 1
ATOM 1422 C CA . VAL A 1 194 ? 12.907 -5.411 -19.000 1.00 95.31 194 VAL A CA 1
ATOM 1423 C C . VAL A 1 194 ? 12.726 -4.441 -20.167 1.00 95.31 194 VAL A C 1
ATOM 1425 O O . VAL A 1 194 ? 12.636 -3.227 -19.970 1.00 95.31 194 VAL A O 1
ATOM 1428 N N . ASP A 1 195 ? 12.632 -4.972 -21.386 1.00 96.00 195 ASP A N 1
ATOM 1429 C CA . ASP A 1 195 ? 12.488 -4.147 -22.585 1.00 96.00 195 ASP A CA 1
ATOM 1430 C C . ASP A 1 195 ? 11.112 -3.475 -22.633 1.00 96.00 195 ASP A C 1
ATOM 1432 O O . ASP A 1 195 ? 11.001 -2.322 -23.059 1.00 96.00 195 ASP A O 1
ATOM 1436 N N . ALA A 1 196 ? 10.071 -4.151 -22.143 1.00 96.38 196 ALA A N 1
ATOM 1437 C CA . ALA A 1 196 ? 8.726 -3.596 -22.075 1.00 96.38 196 ALA A CA 1
ATOM 1438 C C . ALA A 1 196 ? 8.622 -2.407 -21.107 1.00 96.38 196 ALA A C 1
ATOM 1440 O O . ALA A 1 196 ? 8.064 -1.380 -21.498 1.00 96.38 196 ALA A O 1
ATOM 1441 N N . VAL A 1 197 ? 9.201 -2.483 -19.901 1.00 96.50 197 VAL A N 1
ATOM 1442 C CA . VAL A 1 197 ? 9.225 -1.358 -18.946 1.00 96.50 197 VAL A CA 1
ATOM 1443 C C . VAL A 1 197 ? 10.039 -0.190 -19.497 1.00 96.50 197 VAL A C 1
ATOM 1445 O O . VAL A 1 197 ? 9.568 0.949 -19.463 1.00 96.50 197 VAL A O 1
ATOM 1448 N N . LEU A 1 198 ? 11.223 -0.451 -20.066 1.00 96.38 198 LEU A N 1
ATOM 1449 C CA . LEU A 1 198 ? 12.047 0.596 -20.681 1.00 96.38 198 LEU A CA 1
ATOM 1450 C C . LEU A 1 198 ? 11.297 1.292 -21.823 1.00 96.38 198 LEU A C 1
ATOM 1452 O O . LEU A 1 198 ? 11.341 2.517 -21.953 1.00 96.38 198 LEU A O 1
ATOM 1456 N N . ALA A 1 199 ? 10.596 0.522 -22.656 1.00 96.06 199 ALA A N 1
ATOM 1457 C CA . ALA A 1 199 ? 9.823 1.062 -23.761 1.00 96.06 199 ALA A CA 1
ATOM 1458 C C . ALA A 1 199 ? 8.580 1.828 -23.283 1.00 96.06 199 ALA A C 1
ATOM 1460 O O . ALA A 1 199 ? 8.302 2.903 -23.812 1.00 96.06 199 ALA A O 1
ATOM 1461 N N . ALA A 1 200 ? 7.860 1.316 -22.283 1.00 95.06 200 ALA A N 1
ATOM 1462 C CA . ALA A 1 200 ? 6.704 1.981 -21.691 1.00 95.06 200 ALA A CA 1
ATOM 1463 C C . ALA A 1 200 ? 7.092 3.344 -21.103 1.00 95.06 200 ALA A C 1
ATOM 1465 O O . ALA A 1 200 ? 6.562 4.366 -21.537 1.00 95.06 200 ALA A O 1
ATOM 1466 N N . ALA A 1 201 ? 8.102 3.381 -20.231 1.00 93.62 201 ALA A N 1
ATOM 1467 C CA . ALA A 1 201 ? 8.580 4.610 -19.602 1.00 93.62 201 ALA A CA 1
ATOM 1468 C C . ALA A 1 201 ? 9.031 5.681 -20.615 1.00 93.62 201 ALA A C 1
ATOM 1470 O O . ALA A 1 201 ? 8.870 6.877 -20.382 1.00 93.62 201 ALA A O 1
ATOM 1471 N N . ARG A 1 202 ? 9.558 5.276 -21.780 1.00 92.75 202 ARG A N 1
ATOM 1472 C CA . ARG A 1 202 ? 9.939 6.210 -22.855 1.00 92.75 202 ARG A CA 1
ATOM 1473 C C . ARG A 1 202 ? 8.754 6.719 -23.676 1.00 92.75 202 ARG A C 1
ATOM 1475 O O . ARG A 1 202 ? 8.880 7.787 -24.284 1.00 92.75 202 ARG A O 1
ATOM 1482 N N . ARG A 1 203 ? 7.631 5.996 -23.717 1.00 94.25 203 ARG A N 1
ATOM 1483 C CA . ARG A 1 203 ? 6.443 6.354 -24.512 1.00 94.25 203 ARG A CA 1
ATOM 1484 C C . ARG A 1 203 ? 5.429 7.200 -23.752 1.00 94.25 203 ARG A C 1
ATOM 1486 O O . ARG A 1 203 ? 4.824 8.053 -24.388 1.00 94.25 203 ARG A O 1
ATOM 1493 N N . LEU A 1 204 ? 5.255 6.968 -22.449 1.00 93.06 204 LEU A N 1
ATOM 1494 C CA . LEU A 1 204 ? 4.236 7.664 -21.657 1.00 93.06 204 LEU A CA 1
ATOM 1495 C C . LEU A 1 204 ? 4.444 9.184 -21.689 1.00 93.06 204 LEU A C 1
ATOM 1497 O O . LEU A 1 204 ? 5.569 9.681 -21.515 1.00 93.06 204 LEU A O 1
ATOM 1501 N N . GLY A 1 205 ? 3.353 9.897 -21.966 1.00 92.06 205 GLY A N 1
ATOM 1502 C CA . GLY A 1 205 ? 3.292 11.350 -21.911 1.00 92.06 205 GLY A CA 1
ATOM 1503 C C . GLY A 1 205 ? 3.076 11.836 -20.482 1.00 92.06 205 GLY A C 1
ATOM 1504 O O . GLY A 1 205 ? 2.758 11.058 -19.594 1.00 92.06 205 GLY A O 1
ATOM 1505 N N . GLU A 1 206 ? 3.227 13.140 -20.265 1.00 91.00 206 GLU A N 1
ATOM 1506 C CA . GLU A 1 206 ? 3.056 13.778 -18.950 1.00 91.00 206 GLU A CA 1
ATOM 1507 C C . GLU A 1 206 ? 1.716 13.432 -18.277 1.00 91.00 206 GLU A C 1
ATOM 1509 O O . GLU A 1 206 ? 1.692 13.184 -17.076 1.00 91.00 206 GLU A O 1
ATOM 1514 N N . SER A 1 207 ? 0.622 13.360 -19.045 1.00 91.12 207 SER A N 1
ATOM 1515 C CA . SER A 1 207 ? -0.708 12.992 -18.539 1.00 91.12 207 SER A CA 1
ATOM 1516 C C . SER A 1 207 ? -0.818 11.542 -18.079 1.00 91.12 207 SER A C 1
ATOM 1518 O O . SER A 1 207 ? -1.674 11.246 -17.260 1.00 91.12 207 SER A O 1
ATOM 1520 N N . ASP A 1 208 ? 0.025 10.651 -18.600 1.00 93.88 208 ASP A N 1
ATOM 1521 C CA . ASP A 1 208 ? -0.030 9.216 -18.306 1.00 93.88 208 ASP A CA 1
ATOM 1522 C C . ASP A 1 208 ? 0.903 8.832 -17.144 1.00 93.88 208 ASP A C 1
ATOM 1524 O O . ASP A 1 208 ? 0.999 7.663 -16.773 1.00 93.88 208 ASP A O 1
ATOM 1528 N N . LEU A 1 209 ? 1.650 9.805 -16.608 1.00 94.12 209 LEU A N 1
ATOM 1529 C CA . LEU A 1 209 ? 2.575 9.620 -15.488 1.00 94.12 209 LEU A CA 1
ATOM 1530 C C . LEU A 1 209 ? 1.901 9.787 -14.121 1.00 94.12 209 LEU A C 1
ATOM 1532 O O . LEU A 1 209 ? 2.581 9.668 -13.102 1.00 94.12 209 LEU A O 1
ATOM 1536 N N . VAL A 1 210 ? 0.592 10.043 -14.105 1.00 93.88 210 VAL A N 1
ATOM 1537 C CA . VAL A 1 210 ? -0.232 10.141 -12.901 1.00 93.88 210 VAL A CA 1
ATOM 1538 C C . VAL A 1 210 ? -1.538 9.384 -13.129 1.00 93.88 210 VAL A C 1
ATOM 1540 O O . VAL A 1 210 ? -2.146 9.511 -14.189 1.00 93.88 210 VAL A O 1
ATOM 1543 N N . ASP A 1 211 ? -1.964 8.616 -12.134 1.00 93.56 211 ASP A N 1
ATOM 1544 C CA . ASP A 1 211 ? -3.249 7.917 -12.108 1.00 93.56 211 ASP A CA 1
ATOM 1545 C C . ASP A 1 211 ? -3.862 8.076 -10.709 1.00 93.56 211 ASP A C 1
ATOM 1547 O O . ASP A 1 211 ? -3.390 7.471 -9.752 1.00 93.56 211 ASP A O 1
ATOM 1551 N N . GLU A 1 212 ? -4.882 8.927 -10.571 1.00 90.12 212 GLU A N 1
ATOM 1552 C CA . GLU A 1 212 ? -5.506 9.242 -9.272 1.00 90.12 212 GLU A CA 1
ATOM 1553 C C . GLU A 1 212 ? -6.234 8.040 -8.645 1.00 90.12 212 GLU A C 1
ATOM 1555 O O . GLU A 1 212 ? -6.430 8.001 -7.429 1.00 90.12 212 GLU A O 1
ATOM 1560 N N . ASP A 1 213 ? -6.599 7.043 -9.456 1.00 90.19 213 ASP A N 1
ATOM 1561 C CA . ASP A 1 213 ? -7.250 5.815 -8.995 1.00 90.19 213 ASP A CA 1
ATOM 1562 C C . ASP A 1 213 ? -6.234 4.729 -8.595 1.00 90.19 213 ASP A C 1
ATOM 1564 O O . ASP A 1 213 ? -6.611 3.679 -8.058 1.00 90.19 213 ASP A O 1
ATOM 1568 N N . LEU A 1 214 ? -4.939 4.960 -8.840 1.00 93.88 214 LEU A N 1
ATOM 1569 C CA . LEU A 1 214 ? -3.865 4.046 -8.483 1.00 93.88 214 LEU A CA 1
ATOM 1570 C C . LEU A 1 214 ? -3.372 4.336 -7.053 1.00 93.88 214 LEU A C 1
ATOM 1572 O O . LEU A 1 214 ? -2.717 5.349 -6.823 1.00 93.88 214 LEU A O 1
ATOM 1576 N N . PRO A 1 215 ? -3.594 3.433 -6.082 1.00 93.25 215 PRO A N 1
ATOM 1577 C CA . PRO A 1 215 ? -3.157 3.667 -4.707 1.00 93.25 215 PRO A CA 1
ATOM 1578 C C . PRO A 1 215 ? -1.629 3.643 -4.548 1.00 93.25 215 PRO A C 1
ATOM 1580 O O . PRO A 1 215 ? -1.107 4.346 -3.689 1.00 93.25 215 PRO A O 1
ATOM 1583 N N . TYR A 1 216 ? -0.910 2.886 -5.390 1.00 95.25 216 TYR A N 1
ATOM 1584 C CA . TYR A 1 216 ? 0.552 2.790 -5.331 1.00 95.25 216 TYR A CA 1
ATOM 1585 C C . TYR A 1 216 ? 1.217 4.150 -5.542 1.00 95.25 216 TYR A C 1
ATOM 1587 O O . TYR A 1 216 ? 0.983 4.814 -6.555 1.00 95.25 216 TYR A O 1
ATOM 1595 N N . LEU A 1 217 ? 2.080 4.529 -4.600 1.00 92.38 217 LEU A N 1
ATOM 1596 C CA . LEU A 1 217 ? 2.801 5.802 -4.582 1.00 92.38 217 LEU A CA 1
ATOM 1597 C C . LEU A 1 217 ? 1.885 7.032 -4.738 1.00 92.38 217 LEU A C 1
ATOM 1599 O O . LEU A 1 217 ? 2.291 8.053 -5.302 1.00 92.38 217 LEU A O 1
ATOM 1603 N N . GLY A 1 218 ? 0.635 6.935 -4.269 1.00 89.62 218 GLY A N 1
ATOM 1604 C CA . GLY A 1 218 ? -0.355 8.010 -4.390 1.00 89.62 218 GLY A CA 1
ATOM 1605 C C . GLY A 1 218 ? -0.625 8.418 -5.841 1.00 89.62 218 GLY A C 1
ATOM 1606 O O . GLY A 1 218 ? -0.778 9.606 -6.126 1.00 89.62 218 GLY A O 1
ATOM 1607 N N . GLY A 1 219 ? -0.598 7.451 -6.759 1.00 92.94 219 GLY A N 1
ATOM 1608 C CA . GLY A 1 219 ? -0.856 7.666 -8.177 1.00 92.94 219 GLY A CA 1
ATOM 1609 C C . GLY A 1 219 ? 0.365 8.041 -9.013 1.00 92.94 219 GLY A C 1
ATOM 1610 O O . GLY A 1 219 ? 0.217 8.322 -10.201 1.00 92.94 219 GLY A O 1
ATOM 1611 N N . ASP A 1 220 ? 1.575 8.042 -8.443 1.00 93.94 220 ASP A N 1
ATOM 1612 C CA . ASP A 1 220 ? 2.823 8.345 -9.158 1.00 93.94 220 ASP A CA 1
ATOM 1613 C C . ASP A 1 220 ? 3.258 7.180 -10.068 1.00 93.94 220 ASP A C 1
ATOM 1615 O O . ASP A 1 220 ? 4.158 6.396 -9.745 1.00 93.94 220 ASP A O 1
ATOM 1619 N N . VAL A 1 221 ? 2.634 7.067 -11.245 1.00 95.88 221 VAL A N 1
ATOM 1620 C CA . VAL A 1 221 ? 2.976 6.049 -12.256 1.00 95.88 221 VAL A CA 1
ATOM 1621 C C . VAL A 1 221 ? 4.454 6.144 -12.654 1.00 95.88 221 VAL A C 1
ATOM 1623 O O . VAL A 1 221 ? 5.113 5.117 -12.858 1.00 95.88 221 VAL A O 1
ATOM 1626 N N . ALA A 1 222 ? 5.014 7.358 -12.728 1.00 95.62 222 ALA A N 1
ATOM 1627 C CA . ALA A 1 222 ? 6.438 7.539 -12.996 1.00 95.62 222 ALA A CA 1
ATOM 1628 C C . ALA A 1 222 ? 7.303 6.935 -11.881 1.00 95.62 222 ALA A C 1
ATOM 1630 O O . ALA A 1 222 ? 8.271 6.233 -12.177 1.00 95.62 222 ALA A O 1
ATOM 1631 N N . GLY A 1 223 ? 6.947 7.165 -10.618 1.00 95.06 223 GLY A N 1
ATOM 1632 C CA . GLY A 1 223 ? 7.586 6.577 -9.443 1.00 95.06 223 GLY A CA 1
ATOM 1633 C C . GLY A 1 223 ? 7.504 5.050 -9.417 1.00 95.06 223 GLY A C 1
ATOM 1634 O O . GLY A 1 223 ? 8.508 4.393 -9.125 1.00 95.06 223 GLY A O 1
ATOM 1635 N N . VAL A 1 224 ? 6.358 4.471 -9.794 1.00 96.25 224 VAL A N 1
ATOM 1636 C CA . VAL A 1 224 ? 6.174 3.011 -9.908 1.00 96.25 224 VAL A CA 1
ATOM 1637 C C . VAL A 1 224 ? 7.105 2.434 -10.976 1.00 96.25 224 VAL A C 1
ATOM 1639 O O . VAL A 1 224 ? 7.874 1.508 -10.705 1.00 96.25 224 VAL A O 1
ATOM 1642 N N . LEU A 1 225 ? 7.102 3.014 -12.180 1.00 96.38 225 LEU A N 1
ATOM 1643 C CA . LEU A 1 225 ? 7.985 2.593 -13.273 1.00 96.38 225 LEU A CA 1
ATOM 1644 C C . LEU A 1 225 ? 9.455 2.715 -12.896 1.00 96.38 225 LEU A C 1
ATOM 1646 O O . LEU A 1 225 ? 10.252 1.815 -13.151 1.00 96.38 225 LEU A O 1
ATOM 1650 N N . ALA A 1 226 ? 9.820 3.831 -12.281 1.00 95.56 226 ALA A N 1
ATOM 1651 C CA . ALA A 1 226 ? 11.185 4.099 -11.894 1.00 95.56 226 ALA A CA 1
ATOM 1652 C C . ALA A 1 226 ? 11.635 3.170 -10.746 1.00 95.56 226 ALA A C 1
ATOM 1654 O O . ALA A 1 226 ? 12.784 2.726 -10.726 1.00 95.56 226 ALA A O 1
ATOM 1655 N N . SER A 1 227 ? 10.723 2.777 -9.855 1.00 94.69 227 SER A N 1
ATOM 1656 C CA . SER A 1 227 ? 10.978 1.741 -8.855 1.00 94.69 227 SER A CA 1
ATOM 1657 C C . SER A 1 227 ? 11.179 0.363 -9.480 1.00 94.69 227 SER A C 1
ATOM 1659 O O . SER A 1 227 ? 12.147 -0.314 -9.141 1.00 94.69 227 SER A O 1
ATOM 1661 N N . ALA A 1 228 ? 10.356 -0.022 -10.459 1.00 94.81 228 ALA A N 1
ATOM 1662 C CA . ALA A 1 228 ? 10.566 -1.252 -11.224 1.00 94.81 228 ALA A CA 1
ATOM 1663 C C . ALA A 1 228 ? 11.897 -1.232 -11.999 1.00 94.81 228 ALA A C 1
ATOM 1665 O O . ALA A 1 228 ? 12.570 -2.257 -12.102 1.00 94.81 228 ALA A O 1
ATOM 1666 N N . LEU A 1 229 ? 12.337 -0.061 -12.479 1.00 94.81 229 LEU A N 1
ATOM 1667 C CA . LEU A 1 229 ? 13.625 0.098 -13.160 1.00 94.81 229 LEU A CA 1
ATOM 1668 C C . LEU A 1 229 ? 14.838 -0.246 -12.272 1.00 94.81 229 LEU A C 1
ATOM 1670 O O . LEU A 1 229 ? 15.895 -0.588 -12.803 1.00 94.81 229 LEU A O 1
ATOM 1674 N N . ARG A 1 230 ? 14.702 -0.204 -10.937 1.00 92.31 230 ARG A N 1
ATOM 1675 C CA . ARG A 1 230 ? 15.748 -0.656 -9.998 1.00 92.31 230 ARG A CA 1
ATOM 1676 C C . ARG A 1 230 ? 15.906 -2.179 -9.954 1.00 92.31 230 ARG A C 1
ATOM 1678 O O . ARG A 1 230 ? 16.930 -2.650 -9.473 1.00 92.31 230 ARG A O 1
ATOM 1685 N N . LEU A 1 231 ? 14.928 -2.934 -10.460 1.00 92.69 231 LEU A N 1
ATOM 1686 C CA . LEU A 1 231 ? 14.953 -4.402 -10.508 1.00 92.69 231 LEU A CA 1
ATOM 1687 C C . LEU A 1 231 ? 15.675 -4.951 -11.745 1.00 92.69 231 LEU A C 1
ATOM 1689 O O . LEU A 1 231 ? 15.818 -6.165 -11.881 1.00 92.69 231 LEU A O 1
ATOM 1693 N N . LEU A 1 232 ? 16.090 -4.083 -12.674 1.00 93.81 232 LEU A N 1
ATOM 1694 C CA . LEU A 1 232 ? 16.768 -4.521 -13.889 1.00 93.81 232 LEU A CA 1
ATOM 1695 C C . LEU A 1 232 ? 18.108 -5.196 -13.563 1.00 93.81 232 LEU A C 1
ATOM 1697 O O . LEU A 1 232 ? 18.800 -4.771 -12.634 1.00 93.81 232 LEU A O 1
ATOM 1701 N N . PRO A 1 233 ? 18.524 -6.187 -14.374 1.00 92.38 233 PRO A N 1
ATOM 1702 C CA . PRO A 1 233 ? 19.847 -6.782 -14.252 1.00 92.38 233 PRO A CA 1
ATOM 1703 C C . PRO A 1 233 ? 20.971 -5.728 -14.316 1.00 92.38 233 PRO A C 1
ATOM 1705 O O . PRO A 1 233 ? 20.830 -4.738 -15.049 1.00 92.38 233 PRO A O 1
ATOM 1708 N N . PRO A 1 234 ? 22.102 -5.921 -13.605 1.00 92.25 234 PRO A N 1
ATOM 1709 C CA . PRO A 1 234 ? 23.195 -4.944 -13.538 1.00 92.25 234 PRO A CA 1
ATOM 1710 C C . PRO A 1 234 ? 23.706 -4.466 -14.904 1.00 92.25 234 PRO A C 1
ATOM 1712 O O . PRO A 1 234 ? 24.034 -3.292 -15.074 1.00 92.25 234 PRO A O 1
ATOM 1715 N N . GLU A 1 235 ? 23.721 -5.343 -15.905 1.00 94.06 235 GLU A N 1
ATOM 1716 C CA . GLU A 1 235 ? 24.124 -5.042 -17.280 1.00 94.06 235 GLU A CA 1
ATOM 1717 C C . GLU A 1 235 ? 23.210 -4.025 -17.987 1.00 94.06 235 GLU A C 1
ATOM 1719 O O . GLU A 1 235 ? 23.656 -3.334 -18.903 1.00 94.06 235 GLU A O 1
ATOM 1724 N N . ARG A 1 236 ? 21.955 -3.873 -17.545 1.00 95.00 236 ARG A N 1
ATOM 1725 C CA . ARG A 1 236 ? 20.983 -2.904 -18.087 1.00 95.00 236 ARG A CA 1
ATOM 1726 C C . ARG A 1 236 ? 20.904 -1.617 -17.257 1.00 95.00 236 ARG A C 1
ATOM 1728 O O . ARG A 1 236 ? 20.104 -0.728 -17.559 1.00 95.00 236 ARG A O 1
ATOM 1735 N N . ARG A 1 237 ? 21.739 -1.464 -16.224 1.00 93.62 237 ARG A N 1
ATOM 1736 C CA . ARG A 1 237 ? 21.681 -0.340 -15.274 1.00 93.62 237 ARG A CA 1
ATOM 1737 C C . ARG A 1 237 ? 21.796 1.033 -15.937 1.00 93.62 237 ARG A C 1
ATOM 1739 O O . ARG A 1 237 ? 21.060 1.952 -15.581 1.00 93.62 237 ARG A O 1
ATOM 1746 N N . SER A 1 238 ? 22.684 1.191 -16.919 1.00 95.50 238 SER A N 1
ATOM 1747 C CA . SER A 1 238 ? 22.837 2.465 -17.636 1.00 95.50 238 SER A CA 1
ATOM 1748 C C . SER A 1 238 ? 21.565 2.862 -18.394 1.00 95.50 238 SER A C 1
ATOM 1750 O O . SER A 1 238 ? 21.217 4.043 -18.437 1.00 95.50 238 SER A O 1
ATOM 1752 N N . GLU A 1 239 ? 20.831 1.891 -18.945 1.00 96.56 239 GLU A N 1
ATOM 1753 C CA . GLU A 1 239 ? 19.541 2.142 -19.595 1.00 96.56 239 GLU A CA 1
ATOM 1754 C C . GLU A 1 239 ? 18.454 2.509 -18.588 1.00 96.56 23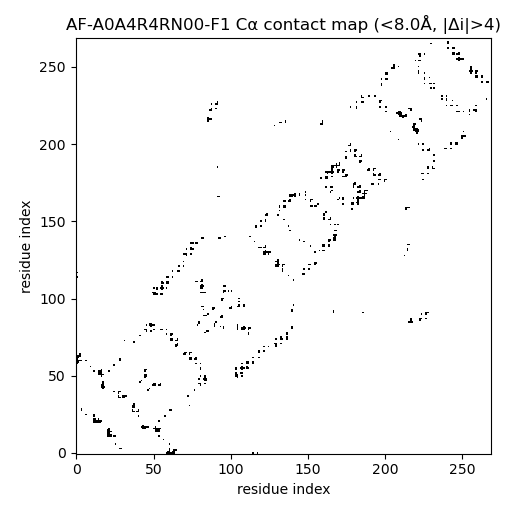9 GLU A C 1
ATOM 1756 O O . GLU A 1 239 ? 17.641 3.394 -18.872 1.00 96.56 239 GLU A O 1
ATOM 1761 N N . ALA A 1 240 ? 18.463 1.875 -17.412 1.00 95.62 240 ALA A N 1
ATOM 1762 C CA . ALA A 1 240 ? 17.564 2.211 -16.316 1.00 95.62 240 ALA A CA 1
ATOM 1763 C C . ALA A 1 240 ? 17.757 3.675 -15.887 1.00 95.62 240 ALA A C 1
ATOM 1765 O O . ALA A 1 240 ? 16.810 4.457 -15.941 1.00 95.62 240 ALA A O 1
ATOM 1766 N N . ILE A 1 241 ? 18.997 4.086 -15.591 1.00 96.19 241 ILE A N 1
ATOM 1767 C CA . ILE A 1 241 ? 19.348 5.467 -15.206 1.00 96.19 241 ILE A CA 1
ATOM 1768 C C . ILE A 1 241 ? 18.918 6.475 -16.282 1.00 96.19 241 ILE A C 1
ATOM 1770 O O . ILE A 1 241 ? 18.303 7.501 -15.975 1.00 96.19 241 ILE A O 1
ATOM 1774 N N . ALA A 1 242 ? 19.206 6.184 -17.555 1.00 97.06 242 ALA A N 1
ATOM 1775 C CA . ALA A 1 242 ? 18.812 7.050 -18.664 1.00 97.06 242 ALA A CA 1
ATOM 1776 C C . ALA A 1 242 ? 17.285 7.193 -18.775 1.00 97.06 242 ALA A C 1
ATOM 1778 O O . ALA A 1 242 ? 16.788 8.272 -19.098 1.00 97.06 242 ALA A O 1
ATOM 1779 N N . THR A 1 243 ? 16.545 6.125 -18.482 1.00 97.00 243 THR A N 1
ATOM 1780 C CA . THR A 1 243 ? 15.081 6.104 -18.554 1.00 97.00 243 THR A CA 1
ATOM 1781 C C . THR A 1 243 ? 14.443 6.820 -17.362 1.00 97.00 243 THR A C 1
ATOM 1783 O O . THR A 1 243 ? 13.519 7.603 -17.567 1.00 97.00 243 THR A O 1
ATOM 1786 N N . VAL A 1 244 ? 14.987 6.676 -16.146 1.00 96.38 244 VAL A N 1
ATOM 1787 C CA . VAL A 1 244 ? 14.554 7.470 -14.979 1.00 96.38 244 VAL A CA 1
ATOM 1788 C C . VAL A 1 244 ? 14.749 8.967 -15.231 1.00 96.38 244 VAL A C 1
ATOM 1790 O O . VAL A 1 244 ? 13.881 9.762 -14.883 1.00 96.38 244 VAL A O 1
ATOM 1793 N N . ARG A 1 245 ? 15.838 9.373 -15.902 1.00 96.44 245 ARG A N 1
ATOM 1794 C CA . ARG A 1 245 ? 16.018 10.774 -16.321 1.00 96.44 245 ARG A CA 1
ATOM 1795 C C . ARG A 1 245 ? 14.897 11.244 -17.256 1.00 96.44 245 ARG A C 1
ATOM 1797 O O . ARG A 1 245 ? 14.365 12.321 -17.035 1.00 96.44 245 ARG A O 1
ATOM 1804 N N . ILE A 1 246 ? 14.517 10.438 -18.251 1.00 95.81 246 ILE A N 1
ATOM 1805 C CA . ILE A 1 246 ? 13.418 10.774 -19.176 1.00 95.81 246 ILE A CA 1
ATOM 1806 C C . ILE A 1 246 ? 12.098 10.958 -18.417 1.00 95.81 246 ILE A C 1
ATOM 1808 O O . ILE A 1 246 ? 11.372 11.911 -18.691 1.00 95.81 246 ILE A O 1
ATOM 1812 N N . LEU A 1 247 ? 11.802 10.080 -17.453 1.00 96.06 247 LEU A N 1
ATOM 1813 C CA . LEU A 1 247 ? 10.628 10.222 -16.588 1.00 96.06 247 LEU A CA 1
ATOM 1814 C C . LEU A 1 247 ? 10.699 11.518 -15.765 1.00 96.06 247 LEU A C 1
ATOM 1816 O O . LEU A 1 247 ? 9.736 12.278 -15.735 1.00 96.06 247 LEU A O 1
ATOM 1820 N N . ALA A 1 248 ? 11.853 11.816 -15.160 1.00 95.12 248 ALA A N 1
ATOM 1821 C CA . ALA A 1 248 ? 12.059 13.020 -14.350 1.00 95.12 248 ALA A CA 1
ATOM 1822 C C . ALA A 1 248 ? 11.939 14.333 -15.143 1.00 95.12 248 ALA A C 1
ATOM 1824 O O . ALA A 1 248 ? 11.558 15.355 -14.572 1.00 95.12 248 ALA A O 1
ATOM 1825 N N . ASP A 1 249 ? 12.281 14.312 -16.434 1.00 95.12 249 ASP A N 1
ATOM 1826 C CA . ASP A 1 249 ? 12.171 15.467 -17.330 1.00 95.12 249 ASP A CA 1
ATOM 1827 C C . ASP A 1 249 ? 10.716 15.734 -17.765 1.00 95.12 249 ASP A C 1
ATOM 1829 O O . ASP A 1 249 ? 10.392 16.858 -18.141 1.00 95.12 249 ASP A O 1
ATOM 1833 N N . ARG A 1 250 ? 9.842 14.717 -17.714 1.00 94.94 250 ARG A N 1
ATOM 1834 C CA . ARG A 1 250 ? 8.419 14.810 -18.096 1.00 94.94 250 ARG A CA 1
ATOM 1835 C C . ARG A 1 250 ? 7.477 14.978 -16.910 1.00 94.94 250 ARG A C 1
ATOM 1837 O O . ARG A 1 250 ? 6.399 15.534 -17.071 1.00 94.94 250 ARG A O 1
ATOM 1844 N N . ALA A 1 251 ? 7.849 14.465 -15.742 1.00 93.00 251 ALA A N 1
ATOM 1845 C CA . ALA A 1 251 ? 7.031 14.562 -14.544 1.00 93.00 251 ALA A CA 1
ATOM 1846 C C . ALA A 1 251 ? 6.956 16.010 -14.027 1.00 93.00 251 ALA A C 1
ATOM 1848 O O . ALA A 1 251 ? 7.894 16.799 -14.175 1.00 93.00 251 ALA A O 1
ATOM 1849 N N . LYS A 1 252 ? 5.858 16.348 -13.344 1.00 90.38 252 LYS A N 1
ATOM 1850 C CA . LYS A 1 252 ? 5.742 17.601 -12.585 1.00 90.38 252 LYS A CA 1
ATOM 1851 C C . LYS A 1 252 ? 6.318 17.450 -11.172 1.00 90.38 252 LYS A C 1
ATOM 1853 O O . LYS A 1 252 ? 6.406 16.335 -10.655 1.00 90.38 252 LYS A O 1
ATOM 1858 N N . PRO A 1 253 ? 6.704 18.551 -10.503 1.00 87.56 253 PRO A N 1
ATOM 1859 C CA . PRO A 1 253 ? 6.913 18.536 -9.059 1.00 87.56 253 PRO A CA 1
ATOM 1860 C C . PRO A 1 253 ? 5.633 18.095 -8.314 1.00 87.56 253 PRO A C 1
ATOM 1862 O O . PRO A 1 253 ? 4.545 18.473 -8.747 1.00 87.56 253 PRO A O 1
ATOM 1865 N N . PRO A 1 254 ? 5.742 17.341 -7.202 1.00 86.19 254 PRO A N 1
ATOM 1866 C CA . PRO A 1 254 ? 6.985 16.919 -6.548 1.00 86.19 254 PRO A CA 1
ATOM 1867 C C . PRO A 1 254 ? 7.633 15.653 -7.146 1.00 86.19 254 PRO A C 1
ATOM 1869 O O . PRO A 1 254 ? 8.799 15.384 -6.848 1.00 86.19 254 PRO A O 1
ATOM 1872 N N . PHE A 1 255 ? 6.941 14.901 -8.008 1.00 87.88 255 PHE A N 1
ATOM 1873 C CA . PHE A 1 255 ? 7.413 13.618 -8.558 1.00 87.88 255 PHE A CA 1
ATOM 1874 C C . PHE A 1 255 ? 8.757 13.738 -9.291 1.00 87.88 255 PHE A C 1
ATOM 1876 O O . PHE A 1 255 ? 9.681 12.960 -9.050 1.00 87.88 255 PHE A O 1
ATOM 1883 N N . ALA A 1 256 ? 8.932 14.793 -10.092 1.00 91.19 256 ALA A N 1
ATOM 1884 C CA . ALA A 1 256 ? 10.193 15.073 -10.783 1.00 91.19 256 ALA A CA 1
ATOM 1885 C C . ALA A 1 256 ? 11.403 15.182 -9.840 1.00 91.19 256 ALA A C 1
ATOM 1887 O O . ALA A 1 256 ? 12.512 14.793 -10.211 1.00 91.19 256 ALA A O 1
ATOM 1888 N N . THR A 1 257 ? 11.212 15.720 -8.633 1.00 91.25 257 THR A N 1
ATOM 1889 C CA . THR A 1 257 ? 12.278 15.845 -7.630 1.00 91.25 257 THR A CA 1
ATOM 1890 C C . THR A 1 257 ? 12.641 14.473 -7.072 1.00 91.25 257 THR A C 1
ATOM 1892 O O . THR A 1 257 ? 13.819 14.120 -7.064 1.00 91.25 257 THR A O 1
ATOM 1895 N N . ARG A 1 258 ? 11.639 13.663 -6.698 1.00 89.56 258 ARG A N 1
ATOM 1896 C CA . ARG A 1 258 ? 11.845 12.293 -6.193 1.00 89.56 258 ARG A CA 1
ATOM 1897 C C . ARG A 1 258 ? 12.589 11.419 -7.205 1.00 89.56 258 ARG A C 1
ATOM 1899 O O . ARG A 1 258 ? 13.552 10.742 -6.851 1.00 89.56 258 ARG A O 1
ATOM 1906 N N . LEU A 1 259 ? 12.209 11.497 -8.482 1.00 92.69 259 LEU A N 1
ATOM 1907 C CA . LEU A 1 259 ? 12.857 10.741 -9.558 1.00 92.69 259 LEU A CA 1
ATOM 1908 C C . LEU A 1 259 ? 14.331 11.127 -9.750 1.00 92.69 259 LEU A C 1
ATOM 1910 O O . LEU A 1 259 ? 15.165 10.252 -9.990 1.00 92.69 259 LEU A O 1
ATOM 1914 N N . ARG A 1 260 ? 14.682 12.415 -9.613 1.00 93.75 260 ARG A N 1
ATOM 1915 C CA . ARG A 1 260 ? 16.088 12.862 -9.664 1.00 93.75 260 ARG A CA 1
ATOM 1916 C C . ARG A 1 260 ? 16.886 12.300 -8.495 1.00 93.75 260 ARG A C 1
ATOM 1918 O O . ARG A 1 260 ? 17.956 11.749 -8.729 1.00 93.75 260 ARG A O 1
ATOM 1925 N N . THR A 1 261 ? 16.343 12.368 -7.280 1.00 92.00 261 THR A N 1
ATOM 1926 C CA . THR A 1 261 ? 16.975 11.782 -6.090 1.00 92.00 261 THR A CA 1
ATOM 1927 C C . THR A 1 261 ? 17.226 10.288 -6.276 1.00 92.00 261 THR A C 1
ATOM 1929 O O . THR A 1 261 ? 18.337 9.813 -6.043 1.00 92.00 261 THR A O 1
ATOM 1932 N N . MET A 1 262 ? 16.233 9.548 -6.772 1.00 90.88 262 MET A N 1
ATOM 1933 C CA . MET A 1 262 ? 16.379 8.113 -7.002 1.00 90.88 262 MET A CA 1
ATOM 1934 C C . MET A 1 262 ? 17.407 7.798 -8.099 1.00 90.88 262 MET A C 1
ATOM 1936 O O . MET A 1 262 ? 18.225 6.896 -7.930 1.00 90.88 262 MET A O 1
ATOM 1940 N N . ARG A 1 263 ? 17.432 8.563 -9.199 1.00 93.81 263 ARG A N 1
ATOM 1941 C CA . ARG A 1 263 ? 18.469 8.443 -10.239 1.00 93.81 263 ARG A CA 1
ATOM 1942 C C . ARG A 1 263 ? 19.869 8.652 -9.663 1.00 93.81 263 ARG A C 1
ATOM 1944 O O . ARG A 1 263 ? 20.784 7.911 -10.011 1.00 93.81 263 ARG A O 1
ATOM 1951 N N . ASP A 1 264 ? 20.042 9.660 -8.817 1.00 92.62 264 ASP A N 1
ATOM 1952 C CA . ASP A 1 264 ? 21.344 9.988 -8.236 1.00 92.62 264 ASP A CA 1
ATOM 1953 C C . ASP A 1 264 ? 21.828 8.864 -7.307 1.00 92.62 264 ASP A C 1
ATOM 1955 O O . ASP A 1 264 ? 22.983 8.449 -7.408 1.00 92.62 264 ASP A O 1
ATOM 1959 N N . ALA A 1 265 ? 20.929 8.263 -6.521 1.00 89.00 265 ALA A N 1
ATOM 1960 C CA . ALA A 1 265 ? 21.227 7.049 -5.757 1.00 89.00 265 ALA A CA 1
ATOM 1961 C C . ALA A 1 265 ? 21.625 5.868 -6.667 1.00 89.00 265 ALA A C 1
ATOM 1963 O O . ALA A 1 265 ? 22.606 5.172 -6.398 1.00 89.00 265 ALA A O 1
ATOM 1964 N N . MET A 1 266 ? 20.931 5.679 -7.796 1.00 89.44 266 MET A N 1
ATOM 1965 C CA . MET A 1 266 ? 21.274 4.650 -8.785 1.00 89.44 266 MET A CA 1
ATOM 1966 C C . MET A 1 266 ? 22.623 4.881 -9.476 1.00 89.44 266 MET A C 1
ATOM 1968 O O . MET A 1 266 ? 23.147 3.929 -10.044 1.00 89.44 266 MET A O 1
ATOM 1972 N N . MET A 1 267 ? 23.188 6.090 -9.476 1.00 89.69 267 MET A N 1
ATOM 1973 C CA . MET A 1 267 ? 24.531 6.350 -10.017 1.00 89.69 267 MET A CA 1
ATOM 1974 C C . MET A 1 267 ? 25.644 6.117 -8.987 1.00 89.69 267 MET A C 1
ATOM 1976 O O . MET A 1 267 ? 26.795 5.962 -9.383 1.00 89.69 267 MET A O 1
ATOM 1980 N N . ALA A 1 268 ? 25.312 6.125 -7.693 1.00 88.06 268 ALA A N 1
ATOM 1981 C CA . ALA A 1 268 ? 26.284 6.053 -6.604 1.00 88.06 268 ALA A CA 1
ATOM 1982 C C . ALA A 1 268 ? 26.657 4.621 -6.175 1.00 88.06 268 ALA A C 1
ATOM 1984 O O . ALA A 1 268 ? 27.772 4.417 -5.697 1.00 88.06 268 ALA A O 1
ATOM 1985 N N . GLY A 1 269 ? 25.740 3.652 -6.305 1.00 73.44 269 GLY A N 1
ATOM 1986 C CA . GLY A 1 269 ? 26.039 2.220 -6.091 1.00 73.44 269 GLY A CA 1
ATOM 1987 C C . GLY A 1 269 ? 26.747 1.580 -7.274 1.00 73.44 269 GLY A C 1
ATOM 1988 O O . GLY A 1 269 ? 26.940 0.352 -7.265 1.00 73.44 269 GLY A O 1
#

Radius of gyration: 18.68 Å; Cα contacts (8 Å, |Δi|>4): 449; chains: 1; bounding box: 45×37×53 Å

Nearest PDB structures (foldseek):
  6hc2-assembly4_S  TM=4.620E-01  e=7.488E-01  Homo sapiens
  6e9x-assembly1_C  TM=3.210E-01  e=1.229E+00  synthetic construct
  7q1f-assembly2_U  TM=2.985E-01  e=3.312E+00  synthetic construct
  4pjw-assembly1_A  TM=2.326E-01  e=2.527E+00  Homo sapiens

Foldseek 3Di:
DDELVCLVVDPQQVWFWPPGGRPCLSVLLVVVVDPVSLVVNCCGQFPQQDGIQVLLVCQVHLLVCCVVPLDLSSLLSLQCLQQRQLALCPPPEGVLLVPNDDPRSVSSNVSSVVSLLVLLVQCADPDPLSNLSNLQSNLNCLVCLVRRLVSLVVHDDDLSSLLSNLSNLNCVQDDDALSSLLSNLSNVNQPCSLVRLLVRLLPDAQVRQADCSHSRNNRRNLRSSLSSLVSHDPVCLVSSLVSLQSSLVRYDPPSSVSSVVSSVVSVPD

Mean predicted aligned error: 3.56 Å

Sequence (269 aa):
MRGLDELDRVDWQRLDHAYGDAGDVPDLLRSLHDEDAVGELVAALCHQGVRFSASAAAVPYLAGIALDTGEVPPLMLLGFLAIGDDDAYAFPRPPEADGAMDPDAVAAYQAVRAEVPALLPLLAHADLRTAATAAWLVSWFPALAAQTLPAVRASRPTTTVTIARGLLGDRTVGPGGWAEAVAALCAGDTDWAVDAVLAAARRLGESDLVDEDLPYLGGDVAGVLASALRLLPPERRSEAIATVRILADRAKPPFATRLRTMRDAMMAG

Secondary structure (DSSP, 8-state):
---GGGGGGS-GGGSEETTEE-TTHHHHHHTTTSHHHHHHHHHHHEETTEE-HHHHHHHHHHHHHHHHH--HHHHHHHHHHHHSS-STTTSSS-GGGGT-S-HHHHHHHHHHHHHHHHHGGGGG-SSHHHHHHHHHHHHT-GGGHHHHHHHHHHSPP-HHHHHHHHHTT-TT--S-SHHHHHHHHHTT--TTHHHHHHHHHHH--GGGGB-TT-TGGGGBHHHHHHHHHTTS-GGGHHHHHHHHHHHHHHSPTTHHHHHHHHHHHHHH-

pLDDT: mean 94.4, std 4.82, range [67.94, 98.75]

Solvent-accessible surface area (backbone atoms only — not comparable to full-atom values): 14018 Å² total; per-residue (Å²): 103,38,60,79,90,54,54,84,77,52,71,36,70,81,24,34,32,69,86,43,64,28,65,60,51,64,59,31,64,75,35,54,88,38,71,68,33,43,53,48,45,43,47,32,32,35,40,92,36,42,48,23,60,37,29,30,69,46,35,38,39,36,51,30,50,24,68,76,70,54,47,50,67,40,45,53,48,50,34,31,39,35,51,22,48,67,39,70,72,24,46,87,59,35,52,44,83,75,62,76,52,58,70,34,33,33,44,11,27,52,42,39,60,71,41,47,79,78,50,53,68,38,37,71,40,88,53,63,66,33,15,40,48,38,31,48,44,57,23,75,39,50,95,44,20,90,73,47,43,66,56,54,70,70,30,80,89,44,65,45,36,41,34,22,38,3,42,37,49,37,74,78,55,57,93,72,60,54,42,30,15,41,9,17,45,59,30,70,41,64,91,56,20,55,63,43,36,57,50,35,59,72,64,58,50,62,78,64,36,48,38,92,87,34,73,65,46,77,8,30,44,46,55,53,52,46,38,48,43,69,71,51,57,80,92,47,42,70,60,33,48,56,46,32,49,54,38,26,74,51,42,57,82,69,59,20,56,55,36,48,54,53,38,54,53,68,72,71,115